Protein AF-A0A820ITR4-F1 (afdb_monomer)

Nearest PDB structures (foldseek):
  3zhe-assembly2_D  TM=5.172E-01  e=3.337E-03  Caenorhabditis elegans
  3zhe-assembly1_B  TM=5.444E-01  e=5.642E-03  Caenorhabditis elegans
  4n3c-assembly1_A  TM=6.420E-01  e=2.024E-01  Homo sapiens
  6q6h-assembly1_V  TM=6.335E-01  e=3.588E-01  Homo sapiens
  3cvq-assembly1_A  TM=4.605E-01  e=6.674E-01  unclassified

Structure (mmCIF, N/CA/C/O backbone):
data_AF-A0A820ITR4-F1
#
_entry.id   AF-A0A820ITR4-F1
#
loop_
_atom_site.group_PDB
_atom_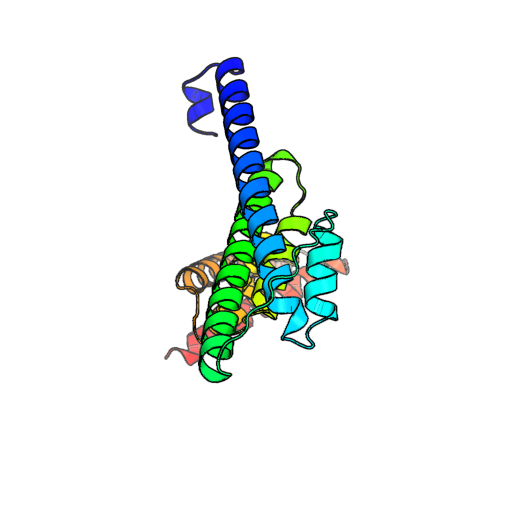site.id
_atom_site.type_symbol
_atom_site.label_atom_id
_atom_site.label_alt_id
_atom_site.label_comp_id
_atom_site.label_asym_id
_atom_site.label_entity_id
_atom_site.label_seq_id
_atom_site.pdbx_PDB_ins_code
_atom_site.Cartn_x
_atom_site.Cartn_y
_atom_site.Cartn_z
_atom_site.occupancy
_atom_site.B_iso_or_equiv
_atom_site.auth_seq_id
_atom_site.auth_comp_id
_atom_site.auth_asym_id
_atom_site.auth_atom_id
_atom_site.pdbx_PDB_model_num
ATOM 1 N N . PHE A 1 1 ? 8.644 -6.269 17.768 1.00 59.84 1 PHE A N 1
ATOM 2 C CA . PHE A 1 1 ? 9.416 -5.841 18.962 1.00 59.84 1 PHE A CA 1
ATOM 3 C C . PHE A 1 1 ? 8.783 -6.111 20.335 1.00 59.84 1 PHE A C 1
ATOM 5 O O . PHE A 1 1 ? 9.545 -6.245 21.281 1.00 59.84 1 PHE A O 1
ATOM 12 N N . LYS A 1 2 ? 7.449 -6.221 20.511 1.00 56.34 2 LYS A N 1
ATOM 13 C CA . LYS A 1 2 ? 6.854 -6.486 21.848 1.00 56.34 2 LYS A CA 1
ATOM 14 C C . LYS A 1 2 ? 7.335 -7.789 22.513 1.00 56.34 2 LYS A C 1
ATOM 16 O O . LYS A 1 2 ? 7.509 -7.804 23.720 1.00 56.34 2 LYS A O 1
ATOM 21 N N . ARG A 1 3 ? 7.593 -8.836 21.721 1.00 63.72 3 ARG A N 1
ATOM 22 C CA . ARG A 1 3 ? 8.123 -10.128 22.192 1.00 63.72 3 ARG A CA 1
ATOM 23 C C . ARG A 1 3 ? 9.583 -10.038 22.667 1.00 63.72 3 ARG A C 1
ATOM 25 O O . ARG A 1 3 ? 9.903 -10.548 23.725 1.00 63.72 3 ARG A O 1
ATOM 32 N N . TYR A 1 4 ? 10.429 -9.301 21.945 1.00 61.44 4 TYR A N 1
ATOM 33 C CA . TYR A 1 4 ? 11.856 -9.134 22.267 1.00 61.44 4 TYR A CA 1
ATOM 34 C C . TYR A 1 4 ? 12.121 -8.272 23.510 1.00 61.44 4 TYR A C 1
ATOM 36 O O . TYR A 1 4 ? 13.126 -8.469 24.181 1.00 61.44 4 TYR A O 1
ATOM 44 N N . ARG A 1 5 ? 11.198 -7.367 23.870 1.00 66.12 5 ARG A N 1
ATOM 45 C CA . ARG A 1 5 ? 11.275 -6.575 25.115 1.00 66.12 5 ARG A CA 1
ATOM 46 C C . ARG A 1 5 ? 11.222 -7.398 26.400 1.00 66.12 5 ARG A C 1
ATOM 48 O O . ARG A 1 5 ? 11.508 -6.858 27.457 1.00 66.12 5 ARG A O 1
ATOM 55 N N . GLN A 1 6 ? 10.812 -8.661 26.319 1.00 73.94 6 GLN A N 1
ATOM 56 C CA . GLN A 1 6 ? 10.749 -9.556 27.474 1.00 73.94 6 GLN A CA 1
ATOM 57 C C . GLN A 1 6 ? 12.034 -10.377 27.654 1.00 73.94 6 GLN A C 1
ATOM 59 O O . GLN A 1 6 ? 12.196 -11.008 28.691 1.00 73.94 6 GLN A O 1
ATOM 64 N N . GLU A 1 7 ? 12.923 -10.381 26.658 1.00 79.00 7 GLU A N 1
ATOM 65 C CA . GLU A 1 7 ? 14.032 -11.340 26.551 1.00 79.00 7 GLU A CA 1
ATOM 66 C C . GLU A 1 7 ? 15.411 -10.663 26.478 1.00 79.00 7 GLU A C 1
ATOM 68 O O . GLU A 1 7 ? 16.417 -11.285 26.801 1.00 79.00 7 GLU A O 1
ATOM 73 N N . TYR A 1 8 ? 15.462 -9.377 26.117 1.00 80.81 8 TYR A N 1
ATOM 74 C CA . TYR A 1 8 ? 16.697 -8.611 25.944 1.00 80.81 8 TYR A CA 1
ATOM 75 C C . TYR A 1 8 ? 16.641 -7.283 26.702 1.00 80.81 8 TYR A C 1
ATOM 77 O O . TYR A 1 8 ? 15.559 -6.734 26.925 1.00 80.81 8 TYR A O 1
ATOM 85 N N . ASP A 1 9 ? 17.810 -6.758 27.077 1.00 88.31 9 ASP A N 1
ATOM 86 C CA . ASP A 1 9 ? 17.920 -5.430 27.679 1.00 88.31 9 ASP A CA 1
ATOM 87 C C . ASP A 1 9 ? 17.622 -4.306 26.664 1.00 88.31 9 ASP A C 1
ATOM 89 O O . ASP A 1 9 ? 17.589 -4.507 25.444 1.00 88.31 9 ASP A O 1
ATOM 93 N N . GLU A 1 10 ? 17.352 -3.098 27.167 1.00 86.12 10 GLU A N 1
ATOM 94 C CA . GLU A 1 10 ? 16.975 -1.962 26.313 1.00 86.12 10 GLU A CA 1
ATOM 95 C C . GLU A 1 10 ? 18.080 -1.569 25.323 1.00 86.12 10 GLU A C 1
ATOM 97 O O . GLU A 1 10 ? 17.781 -1.159 24.197 1.00 86.12 10 GLU A O 1
ATOM 102 N N . THR A 1 11 ? 19.346 -1.740 25.710 1.00 89.94 11 THR A N 1
ATOM 103 C CA . THR A 1 11 ? 20.511 -1.451 24.868 1.00 89.94 11 THR A CA 1
ATOM 104 C C . THR A 1 11 ? 20.536 -2.362 23.646 1.00 89.94 11 THR A C 1
ATOM 106 O O . THR A 1 11 ? 20.523 -1.870 22.518 1.00 89.94 11 THR A O 1
ATOM 109 N N . THR A 1 12 ? 20.452 -3.680 23.848 1.00 88.62 12 THR A N 1
ATOM 110 C CA . THR A 1 12 ? 20.454 -4.674 22.765 1.00 88.62 12 THR A CA 1
ATOM 111 C C . THR A 1 12 ? 19.268 -4.465 21.823 1.00 88.62 12 THR A C 1
ATOM 113 O O . THR A 1 12 ? 19.396 -4.547 20.601 1.00 88.62 12 THR A O 1
ATOM 116 N N . ILE A 1 13 ? 18.090 -4.144 22.365 1.00 87.25 13 ILE A N 1
ATOM 117 C CA . ILE A 1 13 ? 16.899 -3.862 21.551 1.00 87.25 13 ILE A CA 1
ATOM 118 C C . ILE A 1 13 ? 17.114 -2.631 20.672 1.00 87.25 13 ILE A C 1
ATOM 120 O O . ILE A 1 13 ? 16.729 -2.640 19.500 1.00 87.25 13 ILE A O 1
ATOM 124 N N . THR A 1 14 ? 17.728 -1.587 21.226 1.00 88.75 14 THR A N 1
ATOM 125 C CA . THR A 1 14 ? 18.035 -0.355 20.495 1.00 88.75 14 THR A CA 1
ATOM 126 C C . THR A 1 14 ? 19.055 -0.618 19.388 1.00 88.75 14 THR A C 1
ATOM 128 O O . THR A 1 14 ? 18.846 -0.188 18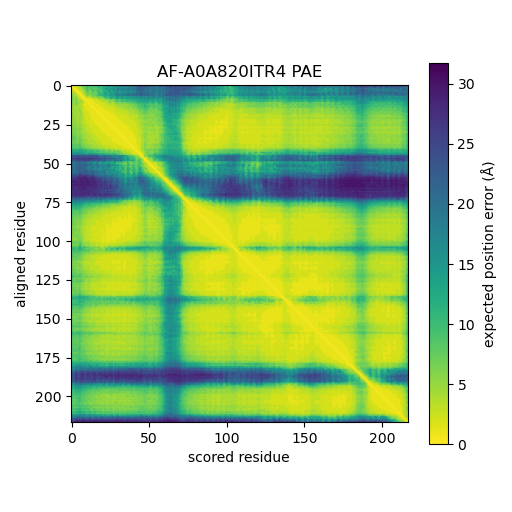.253 1.00 88.75 14 THR A O 1
ATOM 131 N N . GLU A 1 15 ? 20.107 -1.390 19.665 1.00 92.31 15 GLU A N 1
ATOM 132 C CA . GLU A 1 15 ? 21.104 -1.793 18.666 1.00 92.31 15 GLU A CA 1
ATOM 133 C C . GLU A 1 15 ? 20.466 -2.564 17.506 1.00 92.31 15 GLU A C 1
ATOM 135 O O . GLU A 1 15 ? 20.665 -2.209 16.342 1.00 92.31 15 GLU A O 1
ATOM 140 N N . ILE A 1 16 ? 19.612 -3.549 17.802 1.00 90.44 16 ILE A N 1
ATOM 141 C CA . ILE A 1 16 ? 18.886 -4.315 16.779 1.00 90.44 16 ILE A CA 1
ATOM 142 C C . ILE A 1 16 ? 17.993 -3.397 15.935 1.00 90.44 16 ILE A C 1
ATOM 144 O O . ILE A 1 16 ? 17.944 -3.533 14.711 1.00 90.44 16 ILE A O 1
ATOM 148 N N . GLN A 1 17 ? 17.286 -2.449 16.558 1.00 90.06 17 GLN A N 1
ATOM 149 C CA . GLN A 1 17 ? 16.446 -1.488 15.839 1.00 90.06 17 GLN A CA 1
ATOM 150 C C . GLN A 1 17 ? 17.261 -0.593 14.904 1.00 90.06 17 GLN A C 1
ATOM 152 O O . GLN A 1 17 ? 16.836 -0.362 13.770 1.00 90.06 17 GLN A O 1
ATOM 157 N N . ILE A 1 18 ? 18.428 -0.121 15.350 1.00 91.50 18 ILE A N 1
ATOM 158 C CA . ILE A 1 18 ? 19.344 0.674 14.528 1.00 91.50 18 ILE A CA 1
ATOM 159 C C . ILE A 1 18 ? 19.852 -0.165 13.356 1.00 91.50 18 ILE A C 1
ATOM 161 O O . ILE A 1 18 ? 19.744 0.272 12.211 1.00 91.50 18 ILE A O 1
ATOM 165 N N . MET A 1 19 ? 20.345 -1.380 13.606 1.00 94.62 19 MET A N 1
ATOM 166 C CA . MET A 1 19 ? 20.844 -2.271 12.554 1.00 94.62 19 MET A CA 1
ATOM 167 C C . MET A 1 19 ? 19.766 -2.583 11.513 1.00 94.62 19 MET A C 1
ATOM 169 O O . MET A 1 19 ? 20.021 -2.492 10.312 1.00 94.62 19 MET A O 1
ATOM 173 N N . TYR A 1 20 ? 18.547 -2.891 11.959 1.00 93.44 20 TYR A N 1
ATOM 174 C CA . TYR A 1 20 ? 17.419 -3.147 11.069 1.00 93.44 20 TYR A CA 1
ATOM 175 C C . TYR A 1 20 ? 17.054 -1.908 10.243 1.00 93.44 20 TYR A C 1
ATOM 177 O O . TYR A 1 20 ? 16.909 -2.003 9.025 1.00 93.44 20 TYR A O 1
ATOM 185 N N . ARG A 1 21 ? 16.987 -0.723 10.864 1.00 93.62 21 ARG A N 1
ATOM 186 C CA . ARG A 1 21 ? 16.720 0.535 10.153 1.00 93.62 21 ARG A CA 1
ATOM 187 C C . ARG A 1 21 ? 17.803 0.846 9.117 1.00 93.62 21 ARG A C 1
ATOM 189 O O . ARG A 1 21 ? 17.475 1.214 7.993 1.00 93.62 21 ARG A O 1
ATOM 196 N N . MET A 1 22 ? 19.077 0.663 9.460 1.00 94.56 22 MET A N 1
ATOM 197 C CA . MET A 1 22 ? 20.193 0.856 8.526 1.00 94.56 22 MET A CA 1
ATOM 198 C C . MET A 1 22 ? 20.133 -0.127 7.356 1.00 94.56 22 MET A C 1
ATOM 200 O O . MET A 1 22 ? 20.387 0.254 6.213 1.00 94.56 22 MET A O 1
ATOM 204 N N . HIS A 1 23 ? 19.742 -1.374 7.618 1.00 95.81 23 HIS A N 1
ATOM 205 C CA . HIS A 1 23 ? 19.526 -2.363 6.572 1.00 95.81 23 HIS A CA 1
ATOM 206 C C . HIS A 1 23 ? 18.385 -1.953 5.628 1.00 95.81 23 HIS A C 1
ATOM 208 O O . HIS A 1 23 ? 18.580 -1.953 4.413 1.00 95.81 23 HIS A O 1
ATOM 214 N N . LEU A 1 24 ? 17.239 -1.515 6.164 1.00 95.44 24 LEU A N 1
ATOM 215 C CA . LEU A 1 24 ? 16.125 -1.004 5.357 1.00 95.44 24 LEU A CA 1
ATOM 216 C C . LEU A 1 24 ? 16.536 0.194 4.491 1.00 95.44 24 LEU A C 1
ATOM 218 O O . LEU A 1 24 ? 16.196 0.229 3.312 1.00 95.44 24 LEU A O 1
ATOM 222 N N . LEU A 1 25 ? 17.297 1.146 5.043 1.00 94.06 25 LEU A N 1
ATOM 223 C CA . LEU A 1 25 ? 17.800 2.308 4.300 1.00 94.06 25 LEU A CA 1
ATOM 224 C C . LEU A 1 25 ? 18.762 1.908 3.172 1.00 94.06 25 LEU A C 1
ATOM 226 O O . LEU A 1 25 ? 18.687 2.463 2.076 1.00 94.06 25 LEU A O 1
ATOM 230 N N . SER A 1 26 ? 19.630 0.922 3.412 1.00 96.56 26 SER A N 1
ATOM 231 C CA . SER A 1 26 ? 20.521 0.369 2.385 1.00 96.56 26 SER A CA 1
ATOM 232 C C . SER A 1 26 ? 19.730 -0.257 1.231 1.00 96.56 26 SER A C 1
ATOM 234 O O . SER A 1 26 ? 19.971 0.056 0.062 1.00 96.56 26 SER A O 1
ATOM 236 N N . ILE A 1 27 ? 18.720 -1.077 1.549 1.00 97.25 27 ILE A N 1
ATOM 237 C CA . ILE A 1 27 ? 17.849 -1.695 0.542 1.00 97.25 27 ILE A CA 1
ATOM 238 C C . ILE A 1 27 ? 17.048 -0.625 -0.213 1.00 97.25 27 ILE A C 1
ATOM 240 O O . ILE A 1 27 ? 16.930 -0.693 -1.437 1.00 97.25 27 ILE A O 1
ATOM 244 N N . PHE A 1 28 ? 16.535 0.387 0.490 1.00 94.50 28 PHE A N 1
ATOM 245 C CA . PHE A 1 28 ? 15.827 1.508 -0.124 1.00 94.50 28 PHE A CA 1
ATOM 246 C C . PHE A 1 28 ? 16.712 2.224 -1.149 1.00 94.50 28 PHE A C 1
ATOM 248 O O . PHE A 1 28 ? 16.311 2.383 -2.298 1.00 94.50 28 PHE A O 1
ATOM 255 N N . GLY A 1 29 ? 17.950 2.573 -0.781 1.00 91.56 29 GLY A N 1
ATOM 256 C CA . GLY A 1 29 ? 18.906 3.192 -1.701 1.00 91.56 29 GLY A CA 1
ATOM 257 C C . GLY A 1 29 ? 19.201 2.325 -2.930 1.00 91.56 29 GLY A C 1
ATOM 258 O O . GLY A 1 29 ? 19.250 2.833 -4.051 1.00 91.56 29 GLY A O 1
ATOM 259 N N . PHE A 1 30 ? 19.338 1.008 -2.746 1.00 95.19 30 PHE A N 1
ATOM 260 C CA . PHE A 1 30 ? 19.529 0.068 -3.852 1.00 95.19 30 PHE A CA 1
ATOM 261 C C . PHE A 1 30 ? 18.359 0.094 -4.851 1.00 95.19 30 PHE A C 1
ATOM 263 O O . PHE A 1 30 ? 18.586 0.300 -6.046 1.00 95.19 30 PHE A O 1
ATOM 270 N N . TYR A 1 31 ? 17.116 -0.065 -4.381 1.00 95.56 31 TYR A N 1
ATOM 271 C CA . TYR A 1 31 ? 15.941 -0.066 -5.262 1.00 95.56 31 TYR A CA 1
ATOM 272 C C . TYR A 1 31 ? 15.664 1.306 -5.883 1.00 95.56 31 TYR A C 1
ATOM 274 O O . TYR A 1 31 ? 15.263 1.366 -7.044 1.00 95.56 31 TYR A O 1
ATOM 282 N N . SER A 1 32 ? 15.934 2.403 -5.173 1.00 91.56 32 SER A N 1
ATOM 283 C CA . SER A 1 32 ? 15.817 3.759 -5.722 1.00 91.56 32 SER A CA 1
ATOM 284 C C . SER A 1 32 ? 16.777 3.971 -6.890 1.00 91.56 32 SER A C 1
ATOM 286 O O . SER A 1 32 ? 16.366 4.439 -7.951 1.00 91.56 32 SER A O 1
ATOM 288 N N . ASN A 1 33 ? 18.036 3.547 -6.750 1.00 90.12 33 ASN A N 1
ATOM 289 C CA . ASN A 1 33 ? 19.016 3.625 -7.835 1.00 90.12 33 ASN A CA 1
ATOM 290 C C . ASN A 1 33 ? 18.626 2.746 -9.029 1.00 90.12 33 ASN A C 1
ATOM 292 O O . ASN A 1 33 ? 18.779 3.150 -10.185 1.00 90.12 33 ASN A O 1
ATOM 296 N N . LEU A 1 34 ? 18.100 1.550 -8.758 1.00 91.69 34 LEU A N 1
ATOM 297 C CA . LEU A 1 34 ? 17.627 0.641 -9.794 1.00 91.69 34 LEU A CA 1
ATOM 298 C C . LEU A 1 34 ? 16.443 1.239 -10.571 1.00 91.69 34 LEU A C 1
ATOM 300 O O . LEU A 1 34 ? 16.441 1.210 -11.803 1.00 91.69 34 LEU A O 1
ATOM 304 N N . LEU A 1 35 ? 15.491 1.850 -9.859 1.00 90.69 35 LEU A N 1
ATOM 305 C CA . LEU A 1 35 ? 14.352 2.557 -10.437 1.00 90.69 35 LEU A CA 1
ATOM 306 C C . LEU A 1 35 ? 14.811 3.685 -11.371 1.00 90.69 35 LEU A C 1
ATOM 308 O O . LEU A 1 35 ? 14.389 3.717 -12.525 1.00 90.69 35 LEU A O 1
ATOM 312 N N . ILE A 1 36 ? 15.714 4.565 -10.915 1.00 85.38 36 ILE A N 1
ATOM 313 C CA . ILE A 1 36 ? 16.259 5.658 -11.743 1.00 85.38 36 ILE A CA 1
ATOM 314 C C . ILE A 1 36 ? 16.903 5.098 -13.012 1.00 85.38 36 ILE A C 1
ATOM 316 O O . ILE A 1 36 ? 16.666 5.606 -14.109 1.00 85.38 36 ILE A O 1
ATOM 320 N N . LYS A 1 37 ? 17.705 4.036 -12.876 1.00 87.19 37 LYS A N 1
ATOM 321 C CA . LYS A 1 37 ? 18.381 3.408 -14.011 1.00 87.19 37 LYS A CA 1
ATOM 322 C C . LYS A 1 37 ? 17.370 2.882 -15.027 1.00 87.19 37 LYS A C 1
ATOM 324 O O . LYS A 1 37 ? 17.497 3.197 -16.205 1.00 87.19 37 LYS A O 1
ATOM 329 N N . PHE A 1 38 ? 16.345 2.148 -14.601 1.00 88.06 38 PHE A N 1
ATOM 330 C CA . PHE A 1 38 ? 15.319 1.647 -15.519 1.00 88.06 38 PHE A CA 1
ATOM 331 C C . PHE A 1 38 ? 14.518 2.771 -16.183 1.00 88.06 38 PHE A C 1
ATOM 333 O O . PHE A 1 38 ? 14.345 2.748 -17.399 1.00 88.06 38 PHE A O 1
ATOM 340 N N . VAL A 1 39 ? 14.111 3.794 -15.428 1.00 84.00 39 VAL A N 1
ATOM 341 C CA . VAL A 1 39 ? 13.413 4.977 -15.962 1.00 84.00 39 VAL A CA 1
ATOM 342 C C . VAL A 1 39 ? 14.264 5.685 -17.021 1.00 84.00 39 VAL A C 1
ATOM 344 O O . VAL A 1 39 ? 13.767 5.988 -18.106 1.00 84.00 39 VAL A O 1
ATOM 347 N N . SER A 1 40 ? 15.562 5.879 -16.768 1.00 81.75 40 SER A N 1
ATOM 348 C CA . SER A 1 40 ? 16.469 6.512 -17.739 1.00 81.75 40 SER A CA 1
ATOM 349 C C . SER A 1 40 ? 16.616 5.726 -19.046 1.00 81.75 40 SER A C 1
ATOM 351 O O . SER A 1 40 ? 16.807 6.335 -20.097 1.00 81.75 40 SER A O 1
ATOM 353 N N . LEU A 1 41 ? 16.480 4.395 -19.001 1.00 82.94 41 LEU A N 1
ATOM 354 C CA . LEU A 1 41 ? 16.558 3.536 -20.183 1.00 82.94 41 LEU A CA 1
ATOM 355 C C . LEU A 1 41 ? 15.296 3.619 -21.048 1.00 82.94 41 LEU A C 1
ATOM 357 O O . LEU A 1 41 ? 15.400 3.491 -22.264 1.00 82.94 41 LEU A O 1
ATOM 361 N N . ILE A 1 42 ? 14.121 3.837 -20.446 1.00 77.94 42 ILE A N 1
ATOM 362 C CA . ILE A 1 42 ? 12.842 3.914 -21.173 1.00 77.94 42 ILE A CA 1
ATOM 363 C C . ILE A 1 42 ? 12.566 5.325 -21.702 1.00 77.94 42 ILE A C 1
ATOM 365 O O . ILE A 1 42 ? 11.957 5.460 -22.763 1.00 77.94 42 ILE A O 1
ATOM 369 N N . LYS A 1 43 ? 13.031 6.373 -21.007 1.00 73.94 43 LYS A N 1
ATOM 370 C CA . LYS A 1 43 ? 12.747 7.784 -21.333 1.00 73.94 43 LYS A CA 1
ATOM 371 C C . LYS A 1 43 ? 12.901 8.158 -22.822 1.00 73.94 43 LYS A C 1
ATOM 373 O O . LYS A 1 43 ? 12.047 8.888 -23.313 1.00 73.94 43 LYS A O 1
ATOM 378 N N . PRO A 1 44 ? 13.906 7.666 -23.576 1.00 71.88 44 PRO A N 1
ATOM 379 C CA . PRO A 1 44 ? 14.037 7.980 -25.003 1.00 71.88 44 PRO A CA 1
ATOM 380 C C . PRO A 1 44 ? 12.944 7.378 -25.902 1.00 71.88 44 PRO A C 1
ATOM 382 O O . PRO A 1 44 ? 12.767 7.838 -27.026 1.00 71.88 44 PRO A O 1
ATOM 385 N N . TYR A 1 45 ? 12.245 6.338 -25.440 1.00 70.00 45 TYR A N 1
ATOM 386 C CA . TYR A 1 45 ? 11.351 5.511 -26.257 1.00 70.00 45 TYR A CA 1
ATOM 387 C C . TYR A 1 45 ? 9.861 5.726 -25.964 1.00 70.00 45 TYR A C 1
ATOM 389 O O . TYR A 1 45 ? 9.023 5.279 -26.743 1.00 70.00 45 TYR A O 1
ATOM 397 N N . GLN A 1 46 ? 9.504 6.395 -24.863 1.00 63.16 46 GLN A N 1
ATOM 398 C CA . GLN A 1 46 ? 8.110 6.651 -24.496 1.00 63.16 46 GLN A CA 1
ATOM 399 C C . GLN A 1 46 ? 7.845 8.135 -24.260 1.00 63.16 46 GLN A C 1
ATOM 401 O O . GLN A 1 46 ? 8.570 8.805 -23.535 1.00 63.16 46 GLN A O 1
ATOM 406 N N . ASN A 1 47 ? 6.715 8.623 -24.776 1.00 56.94 47 ASN A N 1
ATOM 407 C CA . ASN A 1 47 ? 6.228 9.989 -24.563 1.00 56.94 47 ASN A CA 1
ATOM 408 C C . ASN A 1 47 ? 5.538 10.174 -23.187 1.00 56.94 47 ASN A C 1
ATOM 410 O O . ASN A 1 47 ? 4.626 10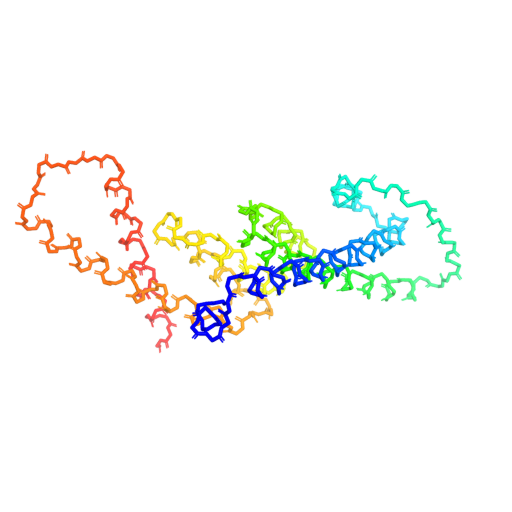.980 -23.040 1.00 56.94 47 ASN A O 1
ATOM 414 N N . MET A 1 48 ? 5.947 9.405 -22.171 1.00 58.78 48 MET A N 1
ATOM 415 C CA . MET A 1 48 ? 5.424 9.456 -20.793 1.00 58.78 48 MET A CA 1
ATOM 416 C C . MET A 1 48 ? 6.241 10.435 -19.937 1.00 58.78 48 MET A C 1
ATOM 418 O O . MET A 1 48 ? 6.579 10.153 -18.786 1.00 58.78 48 MET A O 1
ATOM 422 N N . ASN A 1 49 ? 6.598 11.585 -20.516 1.00 59.78 49 ASN A N 1
ATOM 423 C CA . ASN A 1 49 ? 7.543 12.521 -19.907 1.00 59.78 49 ASN A CA 1
ATOM 424 C C . ASN A 1 49 ? 7.079 12.958 -18.511 1.00 59.78 49 ASN A C 1
ATOM 426 O O . ASN A 1 49 ? 7.858 12.883 -17.574 1.00 59.78 49 ASN A O 1
ATOM 430 N N . HIS A 1 50 ? 5.791 13.257 -18.317 1.00 62.06 50 HIS A N 1
ATOM 431 C CA . HIS A 1 50 ? 5.273 13.707 -17.019 1.00 62.06 50 HIS A CA 1
ATOM 432 C C . HIS A 1 50 ? 5.347 12.655 -15.900 1.00 62.06 50 HIS A C 1
ATOM 434 O O . HIS A 1 50 ? 5.650 13.005 -14.762 1.00 62.06 50 HIS A O 1
ATOM 440 N N . PHE A 1 51 ? 5.100 11.376 -16.204 1.00 67.19 51 PHE A N 1
ATOM 441 C CA . PHE A 1 51 ? 5.183 10.297 -15.211 1.00 67.19 51 PHE A CA 1
ATOM 442 C C . PHE A 1 51 ? 6.636 10.044 -14.795 1.00 67.19 51 PHE A C 1
ATOM 444 O O . PHE A 1 51 ? 6.955 9.971 -13.608 1.00 67.19 51 PHE A O 1
ATOM 451 N N . PHE A 1 52 ? 7.542 9.973 -15.771 1.00 65.81 52 PHE A N 1
ATOM 452 C CA . PHE A 1 52 ? 8.958 9.743 -15.501 1.00 65.81 52 PHE A CA 1
ATOM 453 C C . PHE A 1 52 ? 9.656 10.964 -14.899 1.00 65.81 52 PHE A C 1
ATOM 455 O O . PHE A 1 52 ? 10.523 10.801 -14.042 1.00 65.81 52 PHE A O 1
ATOM 462 N N . ASP A 1 53 ? 9.254 12.176 -15.278 1.00 62.31 53 ASP A N 1
ATOM 463 C CA . ASP A 1 53 ? 9.739 13.407 -14.658 1.00 62.31 53 ASP A CA 1
ATOM 464 C C . ASP A 1 53 ? 9.268 13.501 -13.202 1.00 62.31 53 ASP A C 1
ATOM 466 O O . ASP A 1 53 ? 10.063 13.881 -12.347 1.00 62.31 53 ASP A O 1
ATOM 470 N N . PHE A 1 54 ? 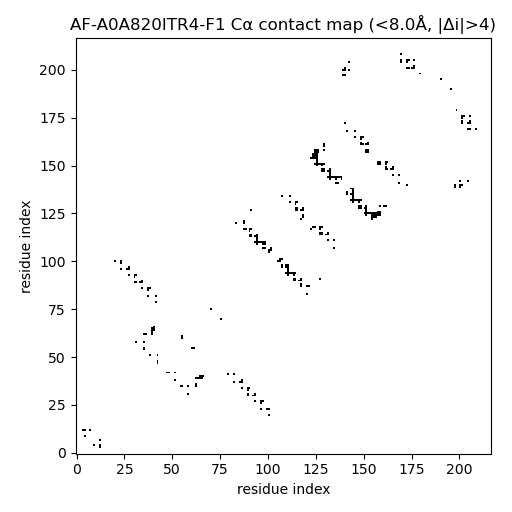8.040 13.070 -12.883 1.00 62.38 54 PHE A N 1
ATOM 471 C CA . PHE A 1 54 ? 7.560 12.967 -11.500 1.00 62.38 54 PHE A CA 1
ATOM 472 C C . PHE A 1 54 ? 8.380 11.963 -10.674 1.00 62.38 54 PHE A C 1
ATOM 474 O O . PHE A 1 54 ? 8.803 12.292 -9.566 1.00 62.38 54 PHE A O 1
ATOM 481 N N . ILE A 1 55 ? 8.686 10.780 -11.225 1.00 64.88 55 ILE A N 1
ATOM 482 C CA . ILE A 1 55 ? 9.565 9.796 -10.565 1.00 64.88 55 ILE A CA 1
ATOM 483 C C . ILE A 1 55 ? 10.975 10.368 -10.347 1.00 64.88 55 ILE A C 1
ATOM 485 O O . ILE A 1 55 ? 11.586 10.136 -9.305 1.00 64.88 55 ILE A O 1
ATOM 489 N N . GLN A 1 56 ? 11.505 11.114 -11.317 1.00 60.28 56 GLN A N 1
ATOM 490 C CA . GLN A 1 56 ? 12.874 11.623 -11.274 1.00 60.28 56 GLN A CA 1
ATOM 491 C C . GLN A 1 56 ? 13.032 12.859 -10.373 1.00 60.28 56 GLN A C 1
ATOM 493 O O . GLN A 1 56 ? 14.041 12.966 -9.679 1.00 60.28 56 GLN A O 1
ATOM 498 N N . LEU A 1 57 ? 12.022 13.736 -10.314 1.00 56.72 57 LEU A N 1
ATOM 499 C CA . LEU A 1 57 ? 11.901 14.817 -9.323 1.00 56.72 57 LEU A CA 1
ATOM 500 C C . LEU A 1 57 ? 11.875 14.281 -7.890 1.00 56.72 57 LEU A C 1
ATOM 502 O O . LEU A 1 57 ? 12.330 14.953 -6.976 1.00 56.72 57 LEU A O 1
ATOM 506 N N . PHE A 1 58 ? 11.358 13.069 -7.691 1.00 54.00 58 PHE A N 1
ATOM 507 C CA . PHE A 1 58 ? 11.301 12.447 -6.374 1.00 54.00 58 PHE A CA 1
ATOM 508 C C . PHE A 1 58 ? 12.643 11.875 -5.897 1.00 54.00 58 PHE A C 1
ATOM 510 O O . PHE A 1 58 ? 12.769 11.515 -4.729 1.00 54.00 58 PHE A O 1
ATOM 517 N N . ASN A 1 59 ? 13.629 11.748 -6.790 1.00 54.53 59 ASN A N 1
ATOM 518 C CA . ASN A 1 59 ? 14.832 10.957 -6.537 1.00 54.53 59 ASN A CA 1
ATOM 519 C C . ASN A 1 59 ? 16.148 11.754 -6.611 1.00 54.53 59 ASN A C 1
ATOM 521 O O . ASN A 1 59 ? 17.205 11.134 -6.519 1.00 54.53 59 ASN A O 1
ATOM 525 N N . ASP A 1 60 ? 16.081 13.086 -6.784 1.00 45.53 60 ASP A N 1
ATOM 526 C CA . ASP A 1 60 ? 17.136 14.134 -6.764 1.00 45.53 60 ASP A CA 1
ATOM 527 C C . ASP A 1 60 ? 18.467 13.882 -7.510 1.00 45.53 60 ASP A C 1
ATOM 529 O O . ASP A 1 60 ? 19.292 14.782 -7.669 1.00 45.53 60 ASP A O 1
ATOM 533 N N . ASN A 1 61 ? 18.674 12.700 -8.076 1.00 43.06 61 ASN A N 1
ATOM 534 C CA . ASN A 1 61 ? 19.915 12.291 -8.702 1.00 43.06 61 ASN A CA 1
ATOM 535 C C . ASN A 1 61 ? 19.710 12.198 -10.215 1.00 43.06 61 ASN A C 1
ATOM 537 O O . ASN A 1 61 ? 19.168 11.233 -10.762 1.00 43.06 61 ASN A O 1
ATOM 541 N N . LYS A 1 62 ? 20.174 13.238 -10.913 1.00 41.03 62 LYS A N 1
ATOM 542 C CA . LYS A 1 62 ? 20.364 13.249 -12.368 1.00 41.03 62 LYS A CA 1
ATOM 543 C C . LYS A 1 62 ? 21.324 12.118 -12.758 1.00 41.03 62 LYS A C 1
ATOM 545 O O . LYS A 1 62 ? 22.538 12.283 -12.700 1.00 41.03 62 LYS A O 1
ATOM 550 N N . CYS A 1 63 ? 20.798 10.976 -13.190 1.00 40.22 63 CYS A N 1
ATOM 551 C CA . CYS A 1 63 ? 21.603 9.952 -13.848 1.00 40.22 63 CYS A CA 1
ATOM 552 C C . CYS A 1 63 ? 21.537 10.172 -15.367 1.00 40.22 63 CYS A C 1
ATOM 554 O O . CYS A 1 63 ? 20.476 10.036 -15.976 1.00 40.22 63 CYS A O 1
ATOM 556 N N . ILE A 1 64 ? 22.666 10.564 -15.963 1.00 34.03 64 ILE A N 1
ATOM 557 C CA . ILE A 1 64 ? 22.853 10.712 -17.411 1.00 34.03 64 ILE A CA 1
ATOM 558 C C . ILE A 1 64 ? 23.544 9.438 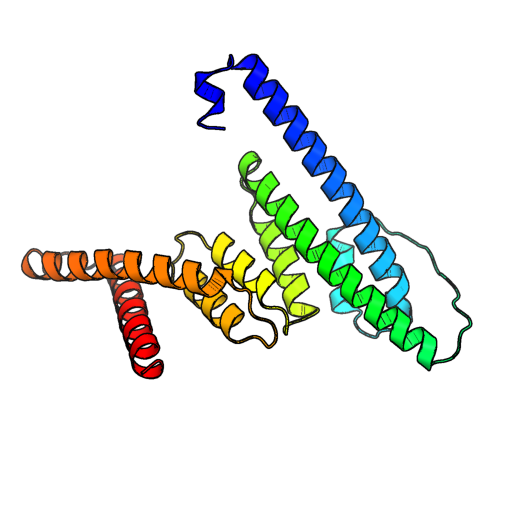-17.895 1.00 34.03 64 ILE A C 1
ATOM 560 O O . ILE A 1 64 ? 24.763 9.325 -17.818 1.00 34.03 64 ILE A O 1
ATOM 564 N N . LEU A 1 65 ? 22.774 8.469 -18.382 1.00 35.59 65 LEU A N 1
ATOM 565 C CA . LEU A 1 65 ? 23.303 7.339 -19.144 1.00 35.59 65 LEU A CA 1
ATOM 566 C C . LEU A 1 65 ? 22.429 7.154 -20.383 1.00 35.59 65 LEU A C 1
ATOM 568 O O . LEU A 1 65 ? 21.391 6.501 -20.344 1.00 35.59 65 LEU A O 1
ATOM 572 N N . ALA A 1 66 ? 22.851 7.772 -21.485 1.00 33.16 66 ALA A N 1
ATOM 573 C CA . ALA A 1 66 ? 22.286 7.517 -22.801 1.00 33.16 66 ALA A CA 1
ATOM 574 C C . ALA A 1 66 ? 22.811 6.161 -23.293 1.00 33.16 66 ALA A C 1
ATOM 576 O O . ALA A 1 66 ? 23.982 6.030 -23.650 1.00 33.16 66 ALA A O 1
ATOM 577 N N . VAL A 1 67 ? 21.960 5.136 -23.271 1.00 41.56 67 VAL A N 1
ATOM 578 C CA . VAL A 1 67 ? 22.259 3.852 -23.912 1.00 41.56 67 VAL A CA 1
ATOM 579 C C . VAL A 1 67 ? 21.712 3.901 -25.334 1.00 41.56 67 VAL A C 1
ATOM 581 O O . VAL A 1 67 ? 20.501 3.922 -25.545 1.00 41.56 67 VAL A O 1
ATOM 584 N N . ASN A 1 68 ? 22.614 3.912 -26.313 1.00 37.00 68 ASN A N 1
ATOM 585 C CA . ASN A 1 68 ? 22.269 3.827 -27.729 1.00 37.00 68 ASN A CA 1
ATOM 586 C C . ASN A 1 68 ? 21.942 2.367 -28.072 1.00 37.00 68 ASN A C 1
ATOM 588 O O . ASN A 1 68 ? 22.852 1.567 -28.287 1.00 37.00 68 ASN A O 1
ATOM 592 N N . ILE A 1 69 ? 20.658 2.001 -28.094 1.00 48.94 69 ILE A N 1
ATOM 593 C CA . ILE A 1 69 ? 20.227 0.654 -28.487 1.00 48.94 69 ILE A CA 1
ATOM 594 C C . ILE A 1 69 ? 19.890 0.661 -29.982 1.00 48.94 69 ILE A C 1
ATOM 596 O O . ILE A 1 69 ? 18.837 1.132 -30.400 1.00 48.94 69 ILE A O 1
ATOM 600 N N . THR A 1 70 ? 20.773 0.098 -30.802 1.00 43.09 70 THR A N 1
ATOM 601 C CA . THR A 1 70 ? 20.530 -0.199 -32.221 1.00 43.09 70 THR A CA 1
ATOM 602 C C . THR A 1 70 ? 19.902 -1.590 -32.356 1.00 43.09 70 THR A C 1
ATOM 604 O O . THR A 1 70 ? 20.601 -2.577 -32.566 1.00 43.09 70 THR A O 1
ATOM 607 N N . THR A 1 71 ? 18.577 -1.715 -32.205 1.00 51.75 71 THR A N 1
ATOM 608 C CA . THR A 1 71 ? 17.887 -3.008 -32.422 1.00 51.75 71 THR A CA 1
ATOM 609 C C . THR A 1 71 ? 16.540 -2.873 -33.137 1.00 51.75 71 THR A C 1
ATOM 611 O O . THR A 1 71 ? 15.949 -1.801 -33.196 1.00 51.75 71 THR A O 1
ATOM 614 N N . THR A 1 72 ? 16.083 -3.980 -33.731 1.00 58.34 72 THR A N 1
ATOM 615 C CA . THR A 1 72 ? 14.799 -4.133 -34.438 1.00 58.34 72 THR A CA 1
ATOM 616 C C . THR A 1 72 ? 13.603 -3.777 -33.547 1.00 58.34 72 THR A C 1
ATOM 618 O O . THR A 1 72 ? 13.574 -4.191 -32.388 1.00 58.34 72 THR A O 1
ATOM 621 N N . THR A 1 73 ? 12.594 -3.104 -34.107 1.00 63.22 73 THR A N 1
ATOM 622 C CA . THR A 1 73 ? 11.396 -2.577 -33.416 1.00 63.22 73 THR A CA 1
ATOM 623 C C . THR A 1 73 ? 10.740 -3.564 -32.443 1.00 63.22 73 THR A C 1
ATOM 625 O O . THR A 1 73 ? 10.565 -3.234 -31.275 1.00 63.22 73 THR A O 1
ATOM 628 N N . THR A 1 74 ? 10.513 -4.814 -32.853 1.00 69.25 74 THR A N 1
ATOM 629 C CA . THR A 1 74 ? 9.859 -5.840 -32.011 1.00 69.25 74 THR A CA 1
ATOM 630 C C . THR A 1 74 ? 10.677 -6.283 -30.790 1.00 69.25 74 THR A C 1
ATOM 632 O O . THR A 1 74 ? 10.119 -6.676 -29.769 1.00 69.25 74 THR A O 1
ATOM 635 N N . LYS A 1 75 ? 12.015 -6.219 -30.844 1.00 76.06 75 LYS A N 1
ATOM 636 C CA . LYS A 1 75 ? 12.874 -6.544 -29.685 1.00 76.06 75 LYS A CA 1
ATOM 637 C C . LYS A 1 75 ? 12.909 -5.405 -28.669 1.00 76.06 75 LYS A C 1
ATOM 639 O O . LYS A 1 75 ? 13.015 -5.669 -27.474 1.00 76.06 75 LYS A O 1
ATOM 644 N N . ILE A 1 76 ? 12.820 -4.163 -29.145 1.00 76.69 76 ILE A N 1
ATOM 645 C CA . ILE A 1 76 ? 12.764 -2.969 -28.295 1.00 76.69 76 ILE A CA 1
ATOM 646 C C . ILE A 1 76 ? 11.446 -2.941 -27.519 1.00 76.69 76 ILE A C 1
ATOM 648 O O . ILE A 1 76 ? 11.466 -2.703 -26.317 1.00 76.69 76 ILE A O 1
ATOM 652 N N . GLU A 1 77 ? 10.324 -3.256 -28.166 1.00 76.69 77 GLU A N 1
ATOM 653 C CA . GLU A 1 77 ? 9.005 -3.313 -27.519 1.00 76.69 77 GLU A CA 1
ATOM 654 C C . GLU A 1 77 ? 8.977 -4.318 -26.357 1.00 76.69 77 GLU A C 1
ATOM 656 O O . GLU A 1 77 ? 8.650 -3.946 -25.230 1.00 76.69 77 GLU A O 1
ATOM 661 N N . ASN A 1 78 ? 9.442 -5.551 -26.587 1.00 84.38 78 ASN A N 1
ATOM 662 C CA . ASN A 1 78 ? 9.527 -6.581 -25.542 1.00 84.38 78 ASN A CA 1
ATOM 663 C C . ASN A 1 78 ? 10.455 -6.176 -24.379 1.00 84.38 78 ASN A C 1
ATOM 665 O O . ASN A 1 78 ? 10.200 -6.500 -23.213 1.00 84.38 78 ASN A O 1
ATOM 669 N N . LEU A 1 79 ? 11.554 -5.475 -24.684 1.00 85.75 79 LEU A N 1
ATOM 670 C CA . LEU A 1 79 ? 12.470 -4.952 -23.672 1.00 85.75 79 LEU A CA 1
ATOM 671 C C . LEU A 1 79 ? 11.800 -3.859 -22.831 1.00 85.75 79 LEU A C 1
ATOM 673 O O . LEU A 1 79 ? 11.925 -3.883 -21.608 1.00 85.75 79 LEU A O 1
ATOM 677 N N . ILE A 1 80 ? 11.087 -2.927 -23.467 1.00 83.81 80 ILE A N 1
ATOM 678 C CA . ILE A 1 80 ? 10.360 -1.854 -22.780 1.00 83.81 80 ILE A CA 1
ATOM 679 C C . ILE A 1 80 ? 9.296 -2.452 -21.862 1.00 83.81 80 ILE A C 1
ATOM 681 O O . ILE A 1 80 ? 9.262 -2.103 -20.686 1.00 83.81 80 ILE A O 1
ATOM 685 N N . GLU A 1 81 ? 8.492 -3.399 -22.346 1.00 86.06 81 GLU A N 1
ATOM 686 C CA . GLU A 1 81 ? 7.482 -4.080 -21.527 1.00 86.06 81 GLU A CA 1
ATOM 687 C C . GLU A 1 81 ? 8.114 -4.750 -20.294 1.00 86.06 81 GLU A C 1
ATOM 689 O O . GLU A 1 81 ? 7.639 -4.604 -19.164 1.00 86.06 81 GLU A O 1
ATOM 694 N N . SER A 1 82 ? 9.245 -5.433 -20.488 1.00 90.38 82 SER A N 1
ATOM 695 C CA . SER A 1 82 ? 9.99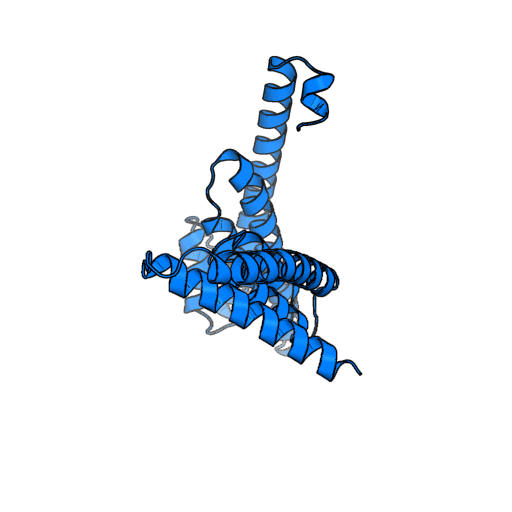4 -6.062 -19.396 1.00 90.38 82 SER A CA 1
ATOM 696 C C . SER A 1 82 ? 10.524 -5.035 -18.389 1.00 90.38 82 SER A C 1
ATOM 698 O O . SER A 1 82 ? 10.455 -5.262 -17.179 1.00 90.38 82 SER A O 1
ATOM 700 N N . LEU A 1 83 ? 11.033 -3.893 -18.862 1.00 89.44 83 LEU A N 1
ATOM 701 C CA . LEU A 1 83 ? 11.520 -2.819 -17.998 1.00 89.44 83 LEU A CA 1
ATOM 702 C C . LEU A 1 83 ? 10.380 -2.150 -17.222 1.00 89.44 83 LEU A C 1
ATOM 704 O O . LEU A 1 83 ? 10.554 -1.893 -16.035 1.00 89.44 83 LEU A O 1
ATOM 708 N N . LEU A 1 84 ? 9.209 -1.928 -17.826 1.00 88.19 84 LEU A N 1
ATOM 709 C CA . LEU A 1 84 ? 8.035 -1.391 -17.123 1.00 88.19 84 LEU A CA 1
ATOM 710 C C . LEU A 1 84 ? 7.601 -2.322 -15.984 1.00 88.19 84 LEU A C 1
ATOM 712 O O . LEU A 1 84 ? 7.382 -1.859 -14.865 1.00 88.19 84 LEU A O 1
ATOM 716 N N . LYS A 1 85 ? 7.599 -3.643 -16.213 1.00 92.00 85 LYS A N 1
ATOM 717 C CA . LYS A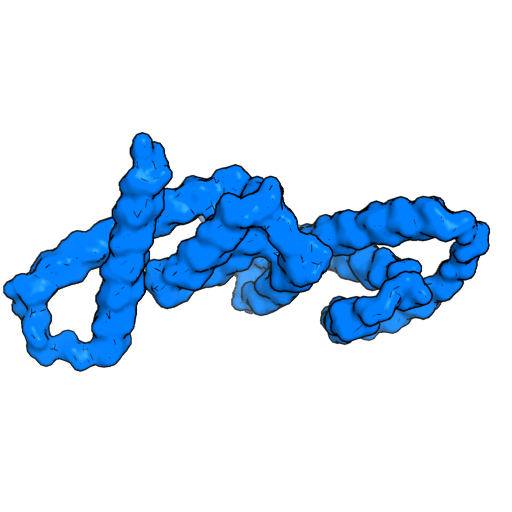 1 85 ? 7.339 -4.639 -15.157 1.00 92.00 85 LYS A CA 1
ATOM 718 C C . LYS A 1 85 ? 8.366 -4.563 -14.023 1.00 92.00 85 LYS A C 1
ATOM 720 O O . LYS A 1 85 ? 8.013 -4.719 -12.854 1.00 92.00 85 LYS A O 1
ATOM 725 N N . LEU A 1 86 ? 9.642 -4.325 -14.338 1.00 94.31 86 LEU A N 1
ATOM 726 C CA . LEU A 1 86 ? 10.692 -4.153 -13.327 1.00 94.31 86 LEU A CA 1
ATOM 727 C C . LEU A 1 86 ? 10.549 -2.834 -12.556 1.00 94.31 86 LEU A C 1
ATOM 729 O O . LEU A 1 86 ? 10.719 -2.834 -11.337 1.00 94.31 86 LEU A O 1
ATOM 733 N N . ILE A 1 87 ? 10.198 -1.738 -13.232 1.00 93.12 87 ILE A N 1
ATOM 734 C CA . ILE A 1 87 ? 9.889 -0.442 -12.610 1.00 93.12 87 ILE A CA 1
ATOM 735 C C . ILE A 1 87 ? 8.718 -0.602 -11.643 1.00 93.12 87 ILE A C 1
ATOM 737 O O . ILE A 1 87 ? 8.842 -0.208 -10.486 1.00 93.12 87 ILE A O 1
ATOM 741 N N . HIS A 1 88 ? 7.629 -1.245 -12.073 1.00 94.56 88 HIS A N 1
ATOM 742 C CA . HIS A 1 88 ? 6.472 -1.519 -11.222 1.00 94.56 88 HIS A CA 1
ATOM 743 C C . HIS A 1 88 ? 6.881 -2.271 -9.947 1.00 94.56 88 HIS A C 1
ATOM 745 O O . HIS A 1 88 ? 6.567 -1.841 -8.837 1.00 94.56 88 HIS A O 1
ATOM 751 N N . LYS A 1 89 ? 7.666 -3.349 -10.078 1.00 96.75 89 LYS A N 1
ATOM 752 C CA . LYS A 1 89 ? 8.187 -4.096 -8.919 1.00 96.75 89 LYS A CA 1
ATOM 753 C C . LYS A 1 89 ? 9.059 -3.232 -8.004 1.00 96.75 89 LYS A C 1
ATOM 755 O O . LYS A 1 89 ? 8.927 -3.330 -6.790 1.00 96.75 89 LYS A O 1
ATOM 760 N N . CYS A 1 90 ? 9.914 -2.369 -8.558 1.00 96.56 90 CYS A N 1
ATOM 761 C CA . CYS A 1 90 ? 10.728 -1.452 -7.755 1.00 96.56 90 CYS A CA 1
ATOM 762 C C . CYS A 1 90 ? 9.859 -0.464 -6.969 1.00 96.56 90 CYS A C 1
ATOM 764 O O . CYS A 1 90 ? 10.103 -0.269 -5.783 1.00 96.56 90 CYS A O 1
ATOM 766 N N . LEU A 1 91 ? 8.838 0.125 -7.603 1.00 95.81 91 LEU A N 1
ATOM 767 C CA . LEU A 1 91 ? 7.905 1.050 -6.952 1.00 95.81 91 LEU A CA 1
ATOM 768 C C . LEU A 1 91 ? 7.188 0.375 -5.780 1.00 95.81 91 LEU A C 1
ATOM 770 O O . LEU A 1 91 ? 7.161 0.920 -4.683 1.00 95.81 91 LEU A O 1
ATOM 774 N N . VAL A 1 92 ? 6.693 -0.846 -5.979 1.00 97.56 92 VAL A N 1
ATOM 775 C CA . VAL A 1 92 ? 6.091 -1.654 -4.910 1.00 97.56 92 VAL A CA 1
ATOM 776 C C . VAL A 1 92 ? 7.067 -1.870 -3.756 1.00 97.56 92 VAL A C 1
ATOM 778 O O . VAL A 1 92 ? 6.735 -1.563 -2.613 1.00 97.56 92 VAL A O 1
ATOM 781 N N . CYS A 1 93 ? 8.279 -2.359 -4.042 1.00 97.75 93 CYS A N 1
ATOM 782 C CA . CYS A 1 93 ? 9.276 -2.623 -3.007 1.00 97.75 93 CYS A CA 1
ATOM 783 C C . CYS A 1 93 ? 9.658 -1.347 -2.246 1.00 97.75 93 CYS A C 1
ATOM 785 O O . CYS A 1 93 ? 9.794 -1.376 -1.026 1.00 97.75 93 CYS A O 1
ATOM 787 N N . LEU A 1 94 ? 9.793 -0.214 -2.937 1.00 96.75 94 LEU A N 1
ATOM 788 C CA . LEU A 1 94 ? 10.047 1.083 -2.310 1.00 96.75 94 LEU A CA 1
ATOM 789 C C . LEU A 1 94 ? 8.873 1.537 -1.438 1.00 96.75 94 LEU A C 1
ATOM 791 O O . LEU A 1 94 ? 9.102 2.098 -0.364 1.00 96.75 94 LEU A O 1
ATOM 795 N N . GLY A 1 95 ? 7.635 1.243 -1.841 1.00 96.81 95 GLY A N 1
ATOM 796 C CA . GLY A 1 95 ? 6.443 1.435 -1.017 1.00 96.81 95 GLY A CA 1
ATOM 797 C C . GLY A 1 95 ? 6.480 0.601 0.266 1.00 96.81 95 GLY A C 1
ATOM 798 O O . GLY A 1 95 ? 6.238 1.134 1.351 1.00 96.81 95 GLY A O 1
ATOM 799 N N . ASP A 1 96 ? 6.843 -0.681 0.175 1.00 97.31 96 ASP A N 1
ATOM 800 C CA . ASP A 1 96 ? 6.962 -1.577 1.334 1.00 97.31 96 ASP A CA 1
ATOM 801 C C . ASP A 1 96 ? 8.059 -1.113 2.295 1.00 97.31 96 ASP A C 1
ATOM 803 O O . ASP A 1 96 ? 7.828 -1.004 3.500 1.00 97.31 96 ASP A O 1
ATOM 807 N N . LEU A 1 97 ? 9.236 -0.776 1.761 1.00 96.75 97 LEU A N 1
ATOM 808 C CA . LEU A 1 97 ? 10.367 -0.270 2.539 1.00 96.75 97 LEU A CA 1
ATOM 809 C C . LEU A 1 97 ? 10.018 1.047 3.231 1.00 96.75 97 LEU A C 1
ATOM 811 O O . LEU A 1 97 ? 10.285 1.199 4.421 1.00 96.75 97 LEU A O 1
ATOM 815 N N . SER A 1 98 ? 9.370 1.969 2.517 1.00 95.56 98 SER A N 1
ATOM 816 C CA . SER A 1 98 ? 8.902 3.237 3.088 1.00 95.56 98 SER A CA 1
ATOM 817 C C . SER A 1 98 ? 7.882 3.005 4.197 1.00 95.56 98 SER A C 1
ATOM 819 O O . SER A 1 98 ? 7.940 3.667 5.228 1.00 95.56 98 SER A O 1
ATOM 821 N N . ARG A 1 99 ? 6.978 2.031 4.036 1.00 95.81 99 ARG A N 1
ATOM 822 C CA . ARG A 1 99 ? 6.018 1.665 5.083 1.00 95.81 99 ARG A CA 1
ATOM 823 C C . ARG A 1 99 ? 6.732 1.126 6.322 1.00 95.81 99 ARG A C 1
ATOM 825 O O . ARG A 1 99 ? 6.410 1.560 7.422 1.00 95.81 99 ARG A O 1
ATOM 832 N N . TYR A 1 100 ? 7.710 0.232 6.169 1.00 95.12 100 TYR A N 1
ATOM 833 C CA . TYR A 1 100 ? 8.479 -0.271 7.314 1.00 95.12 100 TYR A CA 1
ATOM 834 C C . TYR A 1 100 ? 9.310 0.828 7.988 1.00 95.12 100 TYR A C 1
ATOM 836 O O . TYR A 1 100 ? 9.401 0.864 9.211 1.00 95.12 100 TYR A O 1
ATOM 844 N N . LEU A 1 101 ? 9.878 1.755 7.212 1.00 93.38 101 LEU A N 1
ATOM 845 C CA . LEU A 1 101 ? 10.588 2.923 7.739 1.00 93.38 101 LEU A CA 1
ATOM 846 C C . LEU A 1 101 ? 9.646 3.897 8.464 1.00 93.38 101 LEU A C 1
ATOM 848 O O . LEU A 1 101 ? 10.045 4.468 9.478 1.00 93.38 101 LEU A O 1
ATOM 852 N N . SER A 1 102 ? 8.386 4.002 8.028 1.00 91.50 102 SER A N 1
ATOM 853 C CA . SER A 1 102 ? 7.382 4.862 8.669 1.00 91.50 102 SER A CA 1
ATOM 854 C C . SER A 1 102 ? 7.048 4.462 10.107 1.00 91.50 102 SER A C 1
ATOM 856 O O . SER A 1 102 ? 6.599 5.299 10.886 1.00 91.50 102 SER A O 1
ATOM 858 N N . GLU A 1 103 ? 7.334 3.219 10.512 1.00 88.81 103 GLU A N 1
ATOM 859 C CA . GLU A 1 103 ? 7.240 2.811 11.920 1.00 88.81 103 GLU A CA 1
ATOM 860 C C . GLU A 1 103 ? 8.271 3.528 12.815 1.00 88.81 103 GLU A C 1
ATOM 862 O O . GLU A 1 103 ? 8.084 3.592 14.031 1.00 88.81 103 GLU A O 1
ATOM 867 N N . TYR A 1 104 ? 9.341 4.078 12.226 1.00 86.94 104 TYR A N 1
ATOM 868 C CA . TYR A 1 104 ? 10.411 4.797 12.922 1.00 86.94 104 TYR A CA 1
ATOM 869 C C . TYR A 1 104 ? 10.284 6.319 12.825 1.00 86.94 104 TYR A C 1
ATOM 871 O O . TYR A 1 104 ? 10.574 7.005 13.803 1.00 86.94 104 TYR A O 1
ATOM 879 N N . ASP A 1 105 ? 9.911 6.857 11.661 1.00 83.62 105 ASP A N 1
ATOM 880 C CA . ASP A 1 105 ? 9.857 8.308 11.414 1.00 83.62 105 ASP A CA 1
ATOM 881 C C . ASP A 1 105 ? 8.431 8.889 11.339 1.00 83.62 105 ASP A C 1
ATOM 883 O O . ASP A 1 105 ? 8.264 10.108 11.374 1.00 83.62 105 ASP A O 1
ATOM 887 N N . GLY A 1 106 ? 7.400 8.037 11.283 1.00 81.31 106 GLY A N 1
ATOM 888 C CA . GLY A 1 106 ? 5.991 8.428 11.192 1.00 81.31 106 GLY A CA 1
ATOM 889 C C . GLY A 1 106 ? 5.529 8.901 9.806 1.00 81.31 106 GLY A C 1
ATOM 890 O O . GLY A 1 106 ? 4.388 9.349 9.676 1.00 81.31 106 GLY A O 1
ATOM 891 N N . CYS A 1 107 ? 6.369 8.824 8.769 1.00 85.88 107 CYS A N 1
ATOM 892 C CA . CYS A 1 107 ? 6.110 9.405 7.450 1.00 85.88 107 CYS A CA 1
ATOM 893 C C . CYS A 1 107 ? 5.533 8.377 6.459 1.00 85.88 107 CYS A C 1
ATOM 895 O O . CYS A 1 107 ? 6.247 7.723 5.697 1.00 85.88 107 CYS A O 1
ATOM 897 N N . ILE A 1 108 ? 4.207 8.237 6.441 1.00 90.75 108 ILE A N 1
ATOM 898 C CA . ILE A 1 108 ? 3.497 7.288 5.561 1.00 90.75 108 ILE A CA 1
ATOM 899 C C . ILE A 1 108 ? 3.392 7.800 4.109 1.00 90.75 108 ILE A C 1
ATOM 901 O O . ILE A 1 108 ? 3.272 7.011 3.170 1.00 90.75 108 ILE A O 1
ATOM 905 N N . GLN A 1 109 ? 3.492 9.115 3.901 1.00 91.44 109 GLN A N 1
ATOM 906 C CA . GLN A 1 109 ? 3.261 9.779 2.613 1.00 91.44 109 GLN A CA 1
ATOM 907 C C . GLN A 1 109 ? 4.211 9.281 1.518 1.00 91.44 109 GLN A C 1
ATOM 909 O O . GLN A 1 109 ? 3.853 9.249 0.343 1.00 91.44 109 GLN A O 1
ATOM 914 N N . THR A 1 110 ? 5.432 8.884 1.881 1.00 91.06 110 THR A N 1
ATOM 915 C CA . THR A 1 110 ? 6.395 8.318 0.928 1.00 91.06 110 THR A CA 1
ATOM 916 C C . THR A 1 110 ? 5.924 6.960 0.406 1.00 91.06 110 THR A C 1
ATOM 918 O O . THR A 1 110 ? 5.961 6.720 -0.800 1.00 91.06 110 THR A O 1
ATOM 921 N N . ALA A 1 111 ? 5.413 6.096 1.288 1.00 95.25 111 ALA A N 1
ATOM 922 C CA . ALA A 1 111 ? 4.865 4.800 0.898 1.00 95.25 111 ALA A CA 1
ATOM 923 C C . ALA A 1 111 ? 3.639 4.967 -0.013 1.00 95.25 111 ALA A C 1
ATOM 925 O O . ALA A 1 111 ? 3.557 4.331 -1.062 1.00 95.25 111 ALA A O 1
ATOM 926 N N . GLU A 1 112 ? 2.727 5.872 0.353 1.00 94.50 112 GLU A N 1
ATOM 927 C CA . GLU A 1 112 ? 1.525 6.189 -0.425 1.00 94.50 112 GLU A CA 1
ATOM 928 C C . GLU A 1 112 ? 1.863 6.618 -1.857 1.00 94.50 112 GLU A C 1
ATOM 930 O O . GLU A 1 112 ? 1.279 6.114 -2.818 1.00 94.50 112 GLU A O 1
ATOM 935 N N . LYS A 1 113 ? 2.861 7.492 -2.020 1.00 91.69 113 LYS A N 1
ATOM 936 C CA . LYS A 1 113 ? 3.317 7.942 -3.340 1.00 91.69 113 LYS A CA 1
ATOM 937 C C . LYS A 1 113 ? 3.855 6.792 -4.183 1.00 91.69 113 LYS A C 1
ATOM 939 O O . LYS A 1 113 ? 3.490 6.688 -5.351 1.00 91.69 113 LYS A O 1
ATOM 944 N N . TYR A 1 114 ? 4.685 5.920 -3.611 1.00 94.81 114 TYR A N 1
ATOM 945 C CA . TYR A 1 114 ? 5.233 4.773 -4.337 1.00 94.81 114 TYR A CA 1
ATOM 946 C C . TYR A 1 114 ? 4.154 3.793 -4.797 1.00 94.81 114 TYR A C 1
ATOM 948 O O . TYR A 1 114 ? 4.156 3.395 -5.963 1.00 94.81 114 TYR A O 1
ATOM 956 N N . TYR A 1 115 ? 3.192 3.461 -3.934 1.00 97.31 115 TYR A N 1
ATOM 957 C CA . TYR A 1 115 ? 2.071 2.615 -4.341 1.00 97.31 115 TYR A CA 1
ATOM 958 C C . TYR A 1 115 ? 1.174 3.296 -5.372 1.00 97.31 115 TYR A C 1
ATOM 960 O O . TYR A 1 115 ? 0.771 2.650 -6.332 1.00 97.31 115 TYR A O 1
ATOM 968 N N . THR A 1 116 ? 0.917 4.598 -5.236 1.00 92.69 116 THR A N 1
ATOM 969 C CA . THR A 1 116 ? 0.148 5.363 -6.230 1.00 92.69 116 THR A CA 1
ATOM 970 C C . THR A 1 116 ? 0.835 5.335 -7.595 1.00 92.69 116 THR A C 1
ATOM 972 O O . THR A 1 116 ? 0.188 5.074 -8.604 1.00 92.69 116 THR A O 1
ATOM 975 N N . MET A 1 117 ? 2.157 5.533 -7.642 1.00 90.44 117 MET A N 1
ATOM 976 C CA . MET A 1 117 ? 2.929 5.420 -8.884 1.00 90.44 117 MET A CA 1
ATOM 977 C C . MET A 1 117 ? 2.876 4.007 -9.475 1.00 90.44 117 MET A C 1
ATOM 979 O O . MET A 1 117 ? 2.820 3.875 -10.694 1.00 90.44 117 MET A O 1
ATOM 983 N N . ALA A 1 118 ? 2.872 2.963 -8.640 1.00 94.06 118 ALA A N 1
ATOM 984 C CA . ALA A 1 118 ? 2.709 1.587 -9.105 1.00 94.06 118 ALA A CA 1
ATOM 985 C C . ALA A 1 118 ? 1.327 1.371 -9.753 1.00 94.06 118 ALA A C 1
ATOM 987 O O . ALA A 1 118 ? 1.272 0.879 -10.874 1.00 94.06 118 ALA A O 1
ATOM 988 N N . VAL A 1 119 ? 0.241 1.838 -9.120 1.00 92.75 119 VAL A N 1
ATOM 989 C CA . VAL A 1 119 ? -1.124 1.776 -9.689 1.00 92.75 119 VAL A CA 1
ATOM 990 C C . VAL A 1 119 ? -1.225 2.533 -11.014 1.00 92.75 119 VAL A C 1
ATOM 992 O O . VAL A 1 119 ? -1.846 2.053 -11.954 1.00 92.75 119 VAL A O 1
ATOM 995 N N . LEU A 1 120 ? -0.622 3.722 -11.103 1.00 88.81 120 LEU A N 1
ATOM 996 C CA . LEU A 1 120 ? -0.638 4.518 -12.335 1.00 88.81 120 LEU A CA 1
ATOM 997 C C . LEU A 1 120 ? 0.136 3.853 -13.479 1.00 88.81 120 LEU A C 1
ATOM 999 O O . LEU A 1 120 ? -0.184 4.086 -14.642 1.00 88.81 120 LEU A O 1
ATOM 1003 N N . LEU A 1 121 ? 1.161 3.064 -13.152 1.00 88.12 121 LEU A N 1
ATOM 1004 C CA . LEU A 1 121 ? 1.966 2.345 -14.132 1.00 88.12 121 LEU A CA 1
ATOM 1005 C C . LEU A 1 121 ? 1.268 1.079 -14.636 1.00 88.12 121 LEU A C 1
ATOM 1007 O O . LEU A 1 121 ? 1.348 0.782 -15.825 1.00 88.12 121 LEU A O 1
ATOM 1011 N N . ASP A 1 122 ? 0.621 0.342 -13.735 1.00 88.94 122 ASP A N 1
ATOM 1012 C CA . ASP A 1 122 ? -0.111 -0.882 -14.050 1.00 88.94 122 ASP A CA 1
ATOM 1013 C C . ASP A 1 122 ? -1.373 -1.003 -13.168 1.00 88.94 122 ASP A C 1
ATOM 1015 O O . ASP A 1 122 ? -1.305 -1.497 -12.037 1.00 88.94 122 ASP A O 1
ATOM 1019 N N . PRO A 1 123 ? -2.539 -0.536 -13.657 1.00 90.44 123 PRO A N 1
ATOM 1020 C CA . PRO A 1 123 ? -3.782 -0.548 -12.889 1.00 90.44 123 PRO A CA 1
ATOM 1021 C C . PRO A 1 123 ? -4.428 -1.939 -12.803 1.00 90.44 123 PRO A C 1
ATOM 1023 O O . PRO A 1 123 ? -5.394 -2.115 -12.060 1.00 90.44 123 PRO A O 1
ATOM 1026 N N . GLU A 1 124 ? -3.931 -2.932 -13.548 1.00 93.31 124 GLU A N 1
ATOM 1027 C CA . GLU A 1 124 ? -4.481 -4.290 -13.532 1.00 93.31 124 GLU A CA 1
ATOM 1028 C C . GLU A 1 124 ? -4.049 -5.069 -12.281 1.00 93.31 124 GLU A C 1
ATOM 1030 O O . GLU A 1 124 ? -4.725 -6.016 -11.862 1.00 93.31 124 GLU A O 1
ATOM 1035 N N . ILE A 1 125 ? -2.953 -4.652 -11.641 1.00 94.88 125 ILE A N 1
ATOM 1036 C CA . ILE A 1 125 ? -2.406 -5.291 -10.445 1.00 94.88 125 ILE A CA 1
ATOM 1037 C C . ILE A 1 125 ? -3.044 -4.691 -9.187 1.00 94.88 125 ILE A C 1
ATOM 1039 O O . ILE A 1 125 ? -2.824 -3.535 -8.835 1.00 94.88 125 ILE A O 1
ATOM 1043 N N . GLY A 1 126 ? -3.787 -5.510 -8.438 1.00 97.31 126 GLY A N 1
ATOM 1044 C CA . GLY A 1 126 ? -4.535 -5.065 -7.258 1.00 97.31 126 GLY A CA 1
ATOM 1045 C C . GLY A 1 126 ? -3.677 -4.846 -6.008 1.00 97.31 126 GLY A C 1
ATOM 1046 O O . GLY A 1 126 ? -4.039 -4.078 -5.117 1.00 97.31 126 GLY A O 1
ATOM 1047 N N . MET A 1 127 ? -2.511 -5.487 -5.914 1.00 97.69 127 MET A N 1
ATOM 1048 C CA . MET A 1 127 ? -1.712 -5.474 -4.683 1.00 97.69 127 MET A CA 1
ATOM 1049 C C . MET A 1 127 ? -1.324 -4.061 -4.191 1.00 97.69 127 MET A C 1
ATOM 1051 O O . MET A 1 127 ? -1.549 -3.798 -3.008 1.00 97.69 127 MET A O 1
ATOM 1055 N N . PRO A 1 128 ? -0.843 -3.114 -5.025 1.00 98.06 128 PRO A N 1
ATOM 1056 C CA . PRO A 1 128 ? -0.593 -1.739 -4.582 1.00 98.06 128 PRO A CA 1
ATOM 1057 C C . PRO A 1 128 ? -1.829 -1.050 -3.977 1.00 98.06 128 PRO A C 1
ATOM 1059 O O . PRO A 1 128 ? -1.700 -0.326 -2.990 1.00 98.06 128 PRO A O 1
ATOM 1062 N N . LEU A 1 129 ? -3.034 -1.322 -4.495 1.00 98.00 129 LEU A N 1
ATOM 1063 C CA . LEU A 1 129 ? -4.290 -0.806 -3.936 1.00 98.00 129 LEU A CA 1
ATOM 1064 C C . LEU A 1 129 ? -4.554 -1.386 -2.541 1.00 98.00 129 LEU A C 1
ATOM 1066 O O . LEU A 1 129 ? -4.869 -0.640 -1.618 1.00 98.00 129 LEU A O 1
ATOM 1070 N N . ASN A 1 130 ? -4.345 -2.691 -2.332 1.00 97.75 130 ASN A N 1
ATOM 1071 C CA . ASN A 1 130 ? -4.446 -3.283 -0.992 1.00 97.75 130 ASN A CA 1
ATOM 1072 C C . ASN A 1 130 ? -3.478 -2.622 0.011 1.00 97.75 130 ASN A C 1
ATOM 1074 O O . ASN A 1 130 ? -3.815 -2.407 1.182 1.00 97.75 130 ASN A O 1
ATOM 1078 N N . GLN A 1 131 ? -2.278 -2.263 -0.442 1.00 97.88 131 GLN A N 1
ATOM 1079 C CA . GLN A 1 131 ? -1.311 -1.565 0.398 1.00 97.88 131 GLN A CA 1
ATOM 1080 C C . GLN A 1 131 ? -1.788 -0.147 0.735 1.00 97.88 131 GLN A C 1
ATOM 1082 O O . GLN A 1 131 ? -1.750 0.220 1.909 1.00 97.88 131 GLN A O 1
ATOM 1087 N N . LEU A 1 132 ? -2.325 0.608 -0.233 1.00 97.50 132 LEU A N 1
ATOM 1088 C CA . LEU A 1 132 ? -2.948 1.919 0.009 1.00 97.50 132 LEU A CA 1
ATOM 1089 C C . LEU A 1 132 ? -4.087 1.831 1.035 1.00 97.50 132 LEU A C 1
ATOM 1091 O O . LEU A 1 132 ? -4.101 2.599 1.996 1.00 97.50 132 LEU A O 1
ATOM 1095 N N . GLY A 1 133 ? -4.966 0.831 0.920 1.00 96.56 133 GLY A N 1
ATOM 1096 C CA . GLY A 1 133 ? -6.033 0.604 1.901 1.00 96.56 133 GLY A CA 1
ATOM 1097 C C . GLY A 1 133 ? -5.503 0.343 3.314 1.00 96.56 133 GLY A C 1
ATOM 1098 O O . GLY A 1 133 ? -6.059 0.826 4.300 1.00 96.56 133 GLY A O 1
ATOM 1099 N N . THR A 1 134 ? -4.368 -0.348 3.420 1.00 95.25 134 THR A N 1
ATOM 1100 C CA . THR A 1 134 ? -3.688 -0.575 4.702 1.00 95.25 134 THR A CA 1
ATOM 1101 C C . THR A 1 134 ? -3.121 0.722 5.289 1.00 95.25 134 THR A C 1
ATOM 1103 O O . THR A 1 134 ? -3.216 0.934 6.500 1.00 95.25 134 THR A O 1
ATOM 1106 N N . LEU A 1 135 ? -2.576 1.612 4.452 1.00 94.88 135 LEU A N 1
ATOM 1107 C CA . LEU A 1 135 ? -2.028 2.903 4.883 1.00 94.88 135 LEU A CA 1
ATOM 1108 C C . LEU A 1 135 ? -3.105 3.876 5.386 1.00 94.88 135 LEU A C 1
ATOM 1110 O O . LEU A 1 135 ? -2.834 4.647 6.305 1.00 94.88 135 LEU A O 1
ATOM 1114 N N . CYS A 1 136 ? -4.337 3.801 4.868 1.00 92.69 136 CYS A N 1
ATOM 1115 C CA . CYS A 1 136 ? -5.464 4.606 5.359 1.00 92.69 136 CYS A CA 1
ATOM 1116 C C . CYS A 1 136 ? -5.777 4.369 6.850 1.00 92.69 136 CYS A C 1
ATOM 1118 O O . CYS A 1 136 ? -6.404 5.204 7.513 1.00 92.69 136 CYS A O 1
ATOM 1120 N N . GLY A 1 137 ? -5.366 3.221 7.401 1.00 84.88 137 GLY A N 1
ATOM 1121 C CA . GLY A 1 137 ? -5.543 2.894 8.809 1.00 84.88 137 GLY A CA 1
ATOM 1122 C C . GLY A 1 137 ? -7.010 2.974 9.241 1.00 84.88 137 GLY A C 1
ATOM 1123 O O . GLY A 1 137 ? -7.873 2.281 8.707 1.00 84.88 137 GLY A O 1
ATOM 1124 N N . ARG A 1 138 ? -7.299 3.797 10.258 1.00 80.81 138 ARG A N 1
ATOM 1125 C CA . ARG A 1 138 ? -8.658 4.018 10.799 1.00 80.81 138 ARG A CA 1
ATOM 1126 C C . ARG A 1 138 ? -9.274 5.359 10.382 1.00 80.81 138 ARG A C 1
ATOM 1128 O O . ARG A 1 138 ? -10.273 5.761 10.983 1.00 80.81 138 ARG A O 1
ATOM 1135 N N . SER A 1 139 ? -8.691 6.032 9.387 1.00 84.06 139 SER A N 1
ATOM 1136 C CA . SER A 1 139 ? -9.256 7.253 8.804 1.00 84.06 139 SER A CA 1
ATOM 1137 C C . SER A 1 139 ? -10.694 7.016 8.343 1.00 84.06 139 SER A C 1
ATOM 1139 O O . SER A 1 139 ? -11.035 5.908 7.924 1.00 84.06 139 SER A O 1
ATOM 1141 N N . ASN A 1 140 ? -11.547 8.035 8.486 1.00 86.50 140 ASN A N 1
ATOM 1142 C CA . ASN A 1 140 ? -12.929 8.038 7.997 1.00 86.50 140 ASN A CA 1
ATOM 1143 C C . ASN A 1 140 ? -13.717 6.760 8.329 1.00 86.50 140 ASN A C 1
ATOM 1145 O O . ASN A 1 140 ? -14.429 6.209 7.500 1.00 86.50 140 ASN A O 1
ATOM 1149 N N . VAL A 1 141 ? -13.564 6.254 9.559 1.00 88.81 141 VAL A N 1
ATOM 1150 C CA . VAL A 1 141 ? -14.232 5.027 10.038 1.00 88.81 141 VAL A CA 1
ATOM 1151 C C . VAL A 1 141 ? -13.940 3.802 9.156 1.00 88.81 141 VAL A C 1
ATOM 1153 O O . VAL A 1 141 ? -14.741 2.881 9.063 1.00 88.81 141 VAL A O 1
ATOM 1156 N N . ASN A 1 142 ? -12.739 3.756 8.580 1.00 92.81 142 ASN A N 1
ATOM 1157 C CA . ASN A 1 142 ? -12.273 2.743 7.637 1.00 92.81 142 ASN A CA 1
ATOM 1158 C C . ASN A 1 142 ? -12.917 2.809 6.234 1.00 92.81 142 ASN A C 1
ATOM 1160 O O . ASN A 1 142 ? -12.647 1.920 5.432 1.00 92.81 142 ASN A O 1
ATOM 1164 N N . CYS A 1 143 ? -13.692 3.845 5.887 1.00 94.12 143 CYS A N 1
ATOM 1165 C CA . CYS A 1 143 ? -14.251 3.981 4.534 1.00 94.12 143 CYS A CA 1
ATOM 1166 C C . CYS A 1 143 ? -13.169 4.067 3.451 1.00 94.12 143 CYS A C 1
ATOM 1168 O O . CYS A 1 143 ? -13.273 3.376 2.442 1.00 94.12 143 CYS A O 1
ATOM 1170 N N . ASP A 1 144 ? -12.110 4.846 3.685 1.00 94.38 144 ASP A N 1
ATOM 1171 C CA . ASP A 1 144 ? -11.006 4.987 2.724 1.00 94.38 144 ASP A CA 1
ATOM 1172 C C . ASP A 1 144 ? -10.325 3.630 2.465 1.00 94.38 144 ASP A C 1
ATOM 1174 O O . ASP A 1 144 ? -10.050 3.257 1.327 1.00 94.38 144 ASP A O 1
ATOM 1178 N N . ALA A 1 145 ? -10.122 2.842 3.526 1.00 96.75 145 ALA A N 1
ATOM 1179 C CA . ALA A 1 145 ? -9.548 1.504 3.419 1.00 96.75 145 ALA A CA 1
ATOM 1180 C C . ALA A 1 145 ? -10.467 0.553 2.636 1.00 96.75 145 ALA A C 1
ATOM 1182 O O . ALA A 1 145 ? -10.002 -0.164 1.751 1.00 96.75 145 ALA A O 1
ATOM 1183 N N . ALA A 1 146 ? -11.774 0.578 2.924 1.00 96.62 146 ALA A N 1
ATOM 1184 C CA . ALA A 1 146 ? -12.760 -0.239 2.221 1.00 96.62 146 ALA A CA 1
ATOM 1185 C C . ALA A 1 146 ? -12.797 0.078 0.719 1.00 96.62 146 ALA A C 1
ATOM 1187 O O . ALA A 1 146 ? -12.838 -0.847 -0.088 1.00 96.62 146 ALA A O 1
ATOM 1188 N N . PHE A 1 147 ? -12.715 1.359 0.343 1.00 96.56 147 PHE A N 1
ATOM 1189 C CA . PHE A 1 147 ? -12.626 1.788 -1.054 1.00 96.56 147 PHE A CA 1
ATOM 1190 C C . PHE A 1 147 ? -11.449 1.124 -1.778 1.00 96.56 147 PHE A C 1
ATOM 1192 O O . PHE A 1 147 ? -11.641 0.487 -2.812 1.00 96.56 147 PHE A O 1
ATOM 1199 N N . PHE A 1 148 ? -10.245 1.198 -1.212 1.00 97.81 148 PHE A N 1
ATOM 1200 C CA . PHE A 1 148 ? -9.064 0.601 -1.835 1.00 97.81 148 PHE A CA 1
ATOM 1201 C C . PHE A 1 148 ? -9.099 -0.931 -1.874 1.00 97.81 148 PHE A C 1
ATOM 1203 O O . PHE A 1 148 ? -8.658 -1.520 -2.861 1.00 97.81 148 PHE A O 1
ATOM 1210 N N . TYR A 1 149 ? -9.638 -1.595 -0.847 1.00 97.81 149 TYR A N 1
ATOM 1211 C CA . TYR A 1 149 ? -9.803 -3.052 -0.873 1.00 97.81 149 TYR A CA 1
ATOM 1212 C C . TYR A 1 149 ? -10.813 -3.495 -1.936 1.00 97.81 149 TYR A C 1
ATOM 1214 O O . TYR A 1 149 ? -10.555 -4.462 -2.646 1.00 97.81 149 TYR A O 1
ATOM 1222 N N . LEU A 1 150 ? -11.919 -2.766 -2.105 1.00 96.81 150 LEU A N 1
ATOM 1223 C CA . LEU A 1 150 ? -12.887 -3.027 -3.173 1.00 96.81 150 LEU A CA 1
ATOM 1224 C C . LEU A 1 150 ? -12.285 -2.793 -4.561 1.00 96.81 150 LEU A C 1
ATOM 1226 O O . LEU A 1 150 ? -12.481 -3.621 -5.450 1.00 96.81 150 LEU A O 1
ATOM 1230 N N . LEU A 1 151 ? -11.508 -1.717 -4.741 1.00 97.00 151 LEU A N 1
ATOM 1231 C CA . LEU A 1 151 ? -10.776 -1.487 -5.988 1.00 97.00 151 LEU A CA 1
ATOM 1232 C C . LEU A 1 151 ? -9.796 -2.623 -6.283 1.00 97.00 151 LEU A C 1
ATOM 1234 O O . LEU A 1 151 ? -9.793 -3.130 -7.396 1.00 97.00 151 LEU A O 1
ATOM 1238 N N . CYS A 1 152 ? -9.017 -3.057 -5.287 1.00 98.06 152 CYS A N 1
ATOM 1239 C CA . CYS A 1 152 ? -8.101 -4.190 -5.415 1.00 98.06 152 CYS A CA 1
ATOM 1240 C C . CYS A 1 152 ? -8.819 -5.460 -5.899 1.00 98.06 152 CYS A C 1
ATOM 1242 O O . CYS A 1 152 ? -8.336 -6.131 -6.802 1.00 98.06 152 CYS A O 1
ATOM 1244 N N . LEU A 1 153 ? -9.984 -5.776 -5.327 1.00 97.00 153 LEU A N 1
ATOM 1245 C CA . LEU A 1 153 ? -10.779 -6.946 -5.718 1.00 97.00 153 LEU A CA 1
ATOM 1246 C C . LEU A 1 153 ? -11.408 -6.818 -7.113 1.00 97.00 153 LEU A C 1
ATOM 1248 O O . LEU A 1 153 ? -11.819 -7.823 -7.684 1.00 97.00 153 LEU A O 1
ATOM 1252 N N . SER A 1 154 ? -11.490 -5.600 -7.647 1.00 95.94 154 SER A N 1
ATOM 1253 C CA . SER A 1 154 ? -12.081 -5.308 -8.955 1.00 95.94 154 SER A CA 1
ATOM 1254 C C . SER A 1 154 ? -11.051 -5.274 -10.090 1.00 95.94 154 SER A C 1
ATOM 1256 O O . SER A 1 154 ? -11.434 -5.047 -11.237 1.00 95.94 154 SER A O 1
ATOM 1258 N N . THR A 1 155 ? -9.756 -5.449 -9.803 1.00 96.31 155 THR A N 1
ATOM 1259 C CA . THR A 1 155 ? -8.718 -5.464 -10.843 1.00 96.31 155 THR A CA 1
ATOM 1260 C C . THR A 1 155 ? -8.630 -6.825 -11.541 1.00 96.31 155 THR A C 1
ATOM 1262 O O . THR A 1 155 ? -9.124 -7.834 -11.040 1.00 96.31 155 THR A O 1
ATOM 1265 N N . THR A 1 156 ? -7.964 -6.877 -12.700 1.00 97.25 156 THR A N 1
ATOM 1266 C CA . THR A 1 156 ? -7.715 -8.127 -13.447 1.00 97.25 156 THR A CA 1
ATOM 1267 C C . THR A 1 156 ? -6.897 -9.134 -12.632 1.00 97.25 156 THR A C 1
ATOM 1269 O O . THR A 1 156 ? -7.099 -10.346 -12.729 1.00 97.25 156 THR A O 1
ATOM 1272 N N . HIS A 1 157 ? -5.966 -8.636 -11.818 1.00 96.81 157 HIS A N 1
ATOM 1273 C CA . HIS A 1 157 ? -5.101 -9.426 -10.948 1.00 96.81 157 HIS A CA 1
ATOM 1274 C C . HIS A 1 157 ? -5.279 -8.983 -9.490 1.00 96.81 157 HIS A C 1
ATOM 1276 O O . HIS A 1 157 ? -4.446 -8.225 -8.972 1.00 96.81 157 HIS A O 1
ATOM 1282 N N . PRO A 1 158 ? -6.368 -9.414 -8.827 1.00 97.31 158 PRO A N 1
ATOM 1283 C CA . PRO A 1 158 ? -6.647 -9.028 -7.452 1.00 97.31 158 PRO A CA 1
ATOM 1284 C C . PRO A 1 158 ? -5.604 -9.613 -6.492 1.00 97.31 158 PRO A C 1
ATOM 1286 O O . PRO A 1 158 ? -4.958 -10.621 -6.776 1.00 97.31 158 PRO A O 1
ATOM 1289 N N . PHE A 1 159 ? -5.439 -8.983 -5.327 1.00 97.56 159 PHE A N 1
ATOM 1290 C CA . PHE A 1 159 ? -4.612 -9.528 -4.250 1.00 97.56 159 PHE A CA 1
ATOM 1291 C C . PHE A 1 159 ? -5.469 -10.335 -3.277 1.00 97.56 159 PHE A C 1
ATOM 1293 O O . PHE A 1 159 ? -6.369 -9.777 -2.648 1.00 97.56 159 PHE A O 1
ATOM 1300 N N . ASP A 1 160 ? -5.141 -11.615 -3.099 1.00 94.19 160 ASP A N 1
ATOM 1301 C CA . ASP A 1 160 ? -5.932 -12.566 -2.304 1.00 94.19 160 ASP A CA 1
ATOM 1302 C C . ASP A 1 160 ? -6.257 -12.058 -0.889 1.00 94.19 160 ASP A C 1
ATOM 1304 O O . ASP A 1 160 ? -7.385 -12.184 -0.414 1.00 94.19 160 ASP A O 1
ATOM 1308 N N . GLY A 1 161 ? -5.302 -11.390 -0.232 1.00 94.88 161 GLY A N 1
ATOM 1309 C CA . GLY A 1 161 ? -5.491 -10.867 1.126 1.00 94.88 161 GLY A CA 1
ATOM 1310 C C . GLY A 1 161 ? -6.471 -9.690 1.243 1.00 94.88 161 GLY A C 1
ATOM 1311 O O . GLY A 1 161 ? -6.836 -9.313 2.357 1.00 94.88 161 GLY A O 1
ATOM 1312 N N . ALA A 1 162 ? -6.915 -9.088 0.134 1.00 96.25 162 ALA A N 1
ATOM 1313 C CA . ALA A 1 162 ? -7.838 -7.953 0.172 1.00 96.25 162 ALA A CA 1
ATOM 1314 C C . ALA A 1 162 ? -9.235 -8.351 0.668 1.00 96.25 162 ALA A C 1
ATOM 1316 O O . ALA A 1 162 ? -9.878 -7.566 1.367 1.00 96.25 162 ALA A O 1
ATOM 1317 N N . LYS A 1 163 ? -9.683 -9.578 0.367 1.00 95.50 163 LYS A N 1
ATOM 1318 C CA . LYS A 1 163 ? -10.984 -10.088 0.822 1.00 95.50 163 LYS A CA 1
ATOM 1319 C C . LYS A 1 163 ? -11.024 -10.220 2.344 1.00 95.50 163 LYS A C 1
ATOM 1321 O O . LYS A 1 163 ? -11.940 -9.695 2.972 1.00 95.50 163 LYS A O 1
ATOM 1326 N N . ASP A 1 164 ? -9.997 -10.828 2.932 1.00 95.81 164 ASP A N 1
ATOM 1327 C CA . ASP A 1 164 ? -9.890 -10.999 4.385 1.00 95.81 164 ASP A CA 1
ATOM 1328 C C . ASP A 1 164 ? -9.771 -9.648 5.104 1.00 95.81 164 ASP A C 1
ATOM 1330 O O . ASP A 1 164 ? -10.409 -9.412 6.134 1.00 95.81 164 ASP A O 1
ATOM 1334 N N . ASN A 1 165 ? -8.996 -8.718 4.534 1.00 96.19 165 ASN A N 1
ATOM 1335 C CA . ASN A 1 165 ? -8.882 -7.354 5.050 1.00 96.19 165 ASN A CA 1
ATOM 1336 C C . ASN A 1 165 ? -10.234 -6.631 5.064 1.00 96.19 165 ASN A C 1
ATOM 1338 O O . ASN A 1 165 ? -10.585 -5.991 6.063 1.00 96.19 165 ASN A O 1
ATOM 1342 N N . LEU A 1 166 ? -10.999 -6.751 3.977 1.00 95.94 166 LEU A N 1
ATOM 1343 C CA . LEU A 1 166 ? -12.322 -6.154 3.844 1.00 95.94 166 LEU A CA 1
ATOM 1344 C C . LEU A 1 166 ? -13.340 -6.802 4.794 1.00 95.94 166 LEU A C 1
ATOM 1346 O O . LEU A 1 166 ? -14.087 -6.090 5.463 1.00 95.94 166 LEU A O 1
ATOM 1350 N N . GLN A 1 167 ? -13.324 -8.128 4.932 1.00 95.31 167 GLN A N 1
ATOM 1351 C CA . GLN A 1 167 ? -14.196 -8.842 5.864 1.00 95.31 167 GLN A CA 1
ATOM 1352 C C . GLN A 1 167 ? -13.934 -8.415 7.316 1.00 95.31 167 GLN A C 1
ATOM 1354 O O . GLN A 1 167 ? -14.854 -7.995 8.020 1.00 95.31 167 GLN A O 1
ATOM 1359 N N . MET A 1 168 ? -12.670 -8.406 7.756 1.00 95.06 168 MET A N 1
ATOM 1360 C CA . MET A 1 168 ? -12.309 -7.934 9.100 1.00 95.06 168 MET A CA 1
ATOM 1361 C C . MET A 1 168 ? -12.740 -6.482 9.351 1.00 95.06 168 MET A C 1
ATOM 1363 O O . MET A 1 168 ? -13.041 -6.093 10.487 1.00 95.06 168 MET A O 1
ATOM 1367 N N . LEU A 1 169 ? -12.715 -5.642 8.315 1.00 95.81 169 LEU A N 1
ATOM 1368 C CA . LEU A 1 169 ? -13.180 -4.261 8.378 1.00 95.81 169 LEU A CA 1
ATOM 1369 C C . LEU A 1 169 ? -14.696 -4.209 8.587 1.00 95.81 169 LEU A C 1
ATOM 1371 O O . LEU A 1 169 ? -15.146 -3.499 9.493 1.00 95.81 169 LEU A O 1
ATOM 1375 N N . PHE A 1 170 ? -15.467 -4.981 7.823 1.00 96.19 170 PHE A N 1
ATOM 1376 C CA . PHE A 1 170 ? -16.919 -5.042 7.963 1.00 96.19 170 PHE A CA 1
ATOM 1377 C C . PHE A 1 170 ? -17.362 -5.584 9.323 1.00 96.19 170 PHE A C 1
ATOM 1379 O O . PHE A 1 170 ? -18.180 -4.940 9.979 1.00 96.19 170 PHE A O 1
ATOM 1386 N N . GLU A 1 171 ? -16.744 -6.650 9.833 1.00 95.19 171 GLU A N 1
ATOM 1387 C CA . GLU A 1 171 ? -17.018 -7.179 11.181 1.00 95.19 171 GLU A CA 1
ATOM 1388 C C . GLU A 1 171 ? -16.756 -6.132 12.282 1.00 95.19 171 GLU A C 1
ATOM 1390 O O . GLU A 1 171 ? -17.472 -6.015 13.282 1.00 95.19 171 GLU A O 1
ATOM 1395 N N . ARG A 1 172 ? -15.704 -5.315 12.124 1.00 94.69 172 ARG A N 1
ATOM 1396 C CA . ARG A 1 172 ? -15.439 -4.190 13.037 1.00 94.69 172 ARG A CA 1
ATOM 1397 C C . ARG A 1 172 ? -16.496 -3.100 12.910 1.00 94.69 172 ARG A C 1
ATOM 1399 O O . ARG A 1 172 ? -16.853 -2.510 13.930 1.00 94.69 172 ARG A O 1
ATOM 1406 N N . ASN A 1 173 ? -16.958 -2.813 11.698 1.00 95.69 173 ASN A N 1
ATOM 1407 C CA . ASN A 1 173 ? -17.987 -1.813 11.460 1.00 95.69 173 ASN A CA 1
ATOM 1408 C C . ASN A 1 173 ? -19.349 -2.244 12.021 1.00 95.69 173 ASN A C 1
ATOM 1410 O O . ASN A 1 173 ? -20.028 -1.434 12.644 1.00 95.69 173 ASN A O 1
ATOM 1414 N N . GLU A 1 174 ? -19.709 -3.519 11.895 1.00 95.31 174 GLU A N 1
ATOM 1415 C CA . GLU A 1 174 ? -20.952 -4.076 12.434 1.00 95.31 174 GLU A CA 1
ATOM 1416 C C . GLU A 1 174 ? -21.061 -3.875 13.951 1.00 95.31 174 GLU A C 1
ATOM 1418 O O . GLU A 1 174 ? -22.076 -3.385 14.452 1.00 95.31 174 GLU A O 1
ATOM 1423 N N . ARG A 1 175 ? -19.974 -4.124 14.695 1.00 94.19 175 ARG A N 1
ATOM 1424 C CA . ARG A 1 175 ? -19.928 -3.824 16.137 1.00 94.19 175 ARG A CA 1
ATOM 1425 C C . ARG A 1 175 ? -20.230 -2.351 16.434 1.00 94.19 175 ARG A C 1
ATOM 1427 O O . ARG A 1 175 ? -21.028 -2.061 17.324 1.00 94.19 175 ARG A O 1
ATOM 1434 N N . ARG A 1 176 ? -19.650 -1.421 15.664 1.00 93.00 176 ARG A N 1
ATOM 1435 C CA . ARG A 1 176 ? -19.898 0.029 15.814 1.00 93.00 176 ARG A CA 1
ATOM 1436 C C . ARG A 1 176 ? -21.341 0.397 15.476 1.00 93.00 176 ARG A C 1
ATOM 1438 O O . ARG A 1 176 ? -21.936 1.224 16.163 1.00 93.00 176 ARG A O 1
ATOM 1445 N N . PHE A 1 177 ? -21.908 -0.211 14.438 1.00 93.88 177 PHE A N 1
ATOM 1446 C CA . PHE A 1 177 ? -23.296 0.005 14.035 1.00 93.88 177 PHE A CA 1
ATOM 1447 C C . PHE A 1 177 ? -24.270 -0.382 15.160 1.00 93.88 177 PHE A C 1
ATOM 1449 O O . PHE A 1 177 ? -25.131 0.413 15.547 1.00 93.88 177 PHE A O 1
ATOM 1456 N N . LEU A 1 178 ? -24.068 -1.551 15.777 1.00 92.31 178 LEU A N 1
ATOM 1457 C CA . LEU A 1 178 ? -24.868 -2.005 16.920 1.00 92.31 178 LEU A CA 1
ATOM 1458 C C . LEU A 1 178 ? -24.739 -1.074 18.139 1.00 92.31 178 LEU A C 1
ATOM 1460 O O . LEU A 1 178 ? -25.725 -0.822 18.837 1.00 92.31 178 LEU A O 1
ATOM 1464 N N . GLU A 1 179 ? -23.545 -0.540 18.402 1.00 89.12 179 GLU A N 1
ATOM 1465 C CA . GLU A 1 179 ? -23.318 0.443 19.470 1.00 89.12 179 GLU A CA 1
ATOM 1466 C C . GLU A 1 179 ? -24.074 1.757 19.223 1.00 89.12 179 GLU A C 1
ATOM 1468 O O . GLU A 1 179 ? -24.739 2.263 20.134 1.00 89.12 179 GLU A O 1
ATOM 1473 N N . PHE A 1 180 ? -24.030 2.292 17.998 1.00 84.50 180 PHE A N 1
ATOM 1474 C CA . PHE A 1 180 ? -24.743 3.522 17.645 1.00 84.50 180 PHE A CA 1
ATOM 1475 C C . PHE A 1 180 ? -26.263 3.378 17.780 1.00 84.50 180 PHE A C 1
ATOM 1477 O O . PHE A 1 180 ? -26.924 4.297 18.276 1.00 84.50 180 PHE A O 1
ATOM 1484 N N . ASN A 1 181 ? -26.820 2.219 17.425 1.00 81.31 181 ASN A N 1
ATOM 1485 C CA . ASN A 1 181 ? -28.253 1.954 17.572 1.00 81.31 181 ASN A CA 1
ATOM 1486 C C . ASN A 1 181 ? -28.685 1.882 19.046 1.00 81.31 181 ASN A C 1
ATOM 1488 O O . ASN A 1 181 ? -29.714 2.447 19.415 1.00 81.31 181 ASN A O 1
ATOM 1492 N N . LYS A 1 182 ? -27.862 1.297 19.928 1.00 81.94 182 LYS A N 1
ATOM 1493 C CA . LYS A 1 182 ? -28.121 1.278 21.384 1.00 81.94 182 LYS A CA 1
ATOM 1494 C C . LYS A 1 182 ? -28.038 2.670 22.026 1.00 81.94 182 LYS A C 1
ATOM 1496 O O . LYS A 1 182 ? -28.733 2.955 23.003 1.00 81.94 182 LYS A O 1
ATOM 1501 N N . GLN A 1 183 ? -27.189 3.556 21.510 1.00 71.31 183 GLN A N 1
ATOM 1502 C CA . GLN A 1 183 ? -27.032 4.913 22.049 1.00 71.31 183 GLN A CA 1
ATOM 1503 C C . GLN A 1 183 ? -28.156 5.867 21.613 1.00 71.31 183 GLN A C 1
ATOM 1505 O O . GLN A 1 183 ? -28.515 6.767 22.376 1.00 71.31 183 GLN A O 1
ATOM 1510 N N . GLN A 1 184 ? -28.762 5.653 20.439 1.00 62.72 184 GLN A N 1
ATOM 1511 C CA . GLN A 1 184 ? -29.912 6.440 19.969 1.00 62.72 184 GLN A CA 1
ATOM 1512 C C . GLN A 1 184 ? -31.122 6.353 20.905 1.00 62.72 184 GLN A C 1
ATOM 1514 O O . GLN A 1 184 ? -31.835 7.342 21.071 1.00 62.72 184 GLN A O 1
ATOM 1519 N N . THR A 1 185 ? -31.321 5.217 21.579 1.00 58.69 185 THR A N 1
ATOM 1520 C CA . THR A 1 185 ? -32.389 5.075 22.579 1.00 58.69 185 THR A CA 1
ATOM 1521 C C . THR A 1 185 ? -32.167 5.897 23.854 1.00 58.69 185 THR A C 1
ATOM 1523 O O . THR A 1 185 ? -33.107 6.051 24.626 1.00 58.69 185 THR A O 1
ATOM 1526 N N . LYS A 1 186 ? -30.960 6.439 24.092 1.00 59.22 186 LYS A N 1
ATOM 1527 C CA . LYS A 1 186 ? -30.600 7.079 25.372 1.00 59.22 186 LYS A CA 1
ATOM 1528 C C . LYS A 1 186 ? -30.311 8.581 25.313 1.00 59.22 186 LYS A C 1
ATOM 1530 O O . LYS A 1 186 ? -30.539 9.237 26.317 1.00 59.22 186 LYS A O 1
ATOM 1535 N N . ASN A 1 187 ? -29.840 9.147 24.196 1.00 55.91 187 ASN A N 1
ATOM 1536 C CA . ASN A 1 187 ? -29.446 10.568 24.138 1.00 55.91 187 ASN A CA 1
ATOM 1537 C C . ASN A 1 187 ? -29.749 11.213 22.773 1.00 55.91 187 ASN A C 1
ATOM 1539 O O . ASN A 1 187 ? -28.977 11.057 21.827 1.00 55.91 187 ASN A O 1
ATOM 1543 N N . ARG A 1 188 ? -30.853 11.975 22.689 1.00 57.91 188 ARG A N 1
ATOM 1544 C CA . ARG A 1 188 ? -31.298 12.707 21.479 1.00 57.91 188 ARG A CA 1
ATOM 1545 C C . ARG A 1 188 ? -30.696 14.112 21.308 1.00 57.91 188 ARG A C 1
ATOM 1547 O O . ARG A 1 188 ? -30.794 14.661 20.215 1.00 57.91 188 ARG A O 1
ATOM 1554 N N . ASN A 1 189 ? -30.072 14.682 22.342 1.00 58.22 189 ASN A N 1
ATOM 1555 C CA . ASN A 1 189 ? -29.857 16.136 22.419 1.00 58.22 189 ASN A CA 1
ATOM 1556 C C . ASN A 1 189 ? -28.434 16.629 22.106 1.00 58.22 189 ASN A C 1
ATOM 1558 O O . ASN A 1 189 ? -28.209 17.831 22.164 1.00 58.22 189 ASN A O 1
ATOM 1562 N N . ASP A 1 190 ? -27.493 15.753 21.740 1.00 59.09 190 ASP A N 1
ATOM 1563 C CA . ASP A 1 190 ? -26.110 16.157 21.442 1.00 59.09 190 ASP A CA 1
ATOM 1564 C C . ASP A 1 190 ? -25.715 15.776 20.004 1.00 59.09 190 ASP A C 1
ATOM 1566 O O . ASP A 1 190 ? -25.226 14.671 19.728 1.00 59.09 190 ASP A O 1
ATOM 1570 N N . LYS A 1 191 ? -26.043 16.674 19.065 1.00 66.38 191 LYS A N 1
ATOM 1571 C CA . LYS A 1 191 ? -25.800 16.539 17.621 1.00 66.38 191 LYS A CA 1
ATOM 1572 C C . LYS A 1 191 ? -24.629 17.422 17.205 1.00 66.38 191 LYS A C 1
ATOM 1574 O O . LYS A 1 191 ? -24.810 18.575 16.824 1.00 66.38 191 LYS A O 1
ATOM 1579 N N . THR A 1 192 ? -23.423 16.873 17.242 1.00 79.12 192 THR A N 1
ATOM 1580 C CA . THR A 1 192 ? -22.267 17.506 16.600 1.00 79.12 192 THR A CA 1
ATOM 1581 C C . THR A 1 192 ? -22.152 17.017 15.155 1.00 79.12 192 THR A C 1
ATOM 1583 O O . THR A 1 192 ? -22.360 15.835 14.882 1.00 79.12 192 THR A O 1
ATOM 1586 N N . SER A 1 193 ? -21.791 17.903 14.219 1.00 80.12 193 SER A N 1
ATOM 1587 C CA . SER A 1 193 ? -21.620 17.560 12.791 1.00 80.12 193 SER A CA 1
ATOM 1588 C C . SER A 1 193 ? -20.699 16.342 12.586 1.00 80.12 193 SER A C 1
ATOM 1590 O O . SER A 1 193 ? -21.033 15.404 11.866 1.00 80.12 193 SER A O 1
ATOM 1592 N N . ASN A 1 194 ? -19.597 16.266 13.341 1.00 83.75 194 ASN A N 1
ATOM 1593 C CA . ASN A 1 194 ? -18.669 15.130 13.307 1.00 83.75 194 ASN A CA 1
ATOM 1594 C C . ASN A 1 194 ? -19.297 13.799 13.754 1.00 83.75 194 ASN A C 1
ATOM 1596 O O . ASN A 1 194 ? -18.899 12.739 13.270 1.00 83.75 194 ASN A O 1
ATOM 1600 N N . ARG A 1 195 ? -20.262 13.819 14.683 1.00 85.12 195 ARG A N 1
ATOM 1601 C CA . ARG A 1 195 ? -20.967 12.607 15.121 1.00 85.12 195 ARG A CA 1
ATOM 1602 C C . ARG A 1 195 ? -21.891 12.087 14.024 1.00 85.12 195 ARG A C 1
ATOM 1604 O O . ARG A 1 195 ? -21.906 10.882 13.792 1.00 85.12 195 ARG A O 1
ATOM 1611 N N . GLU A 1 196 ? -22.605 12.981 13.346 1.00 88.06 196 GLU A N 1
ATOM 1612 C CA . GLU A 1 196 ? -23.486 12.626 12.228 1.00 88.06 196 GLU A CA 1
ATOM 1613 C C . GLU A 1 196 ? -22.684 12.089 11.035 1.00 88.06 196 GLU A C 1
ATOM 1615 O O . GLU A 1 196 ? -23.032 11.042 10.501 1.00 88.06 196 GLU A O 1
ATOM 1620 N N . ILE A 1 197 ? -21.548 12.712 10.687 1.00 90.69 197 ILE A N 1
ATOM 1621 C CA . ILE A 1 197 ? -20.648 12.197 9.637 1.00 90.69 197 ILE A CA 1
ATOM 1622 C C . ILE A 1 197 ? -20.154 10.793 9.994 1.00 90.69 197 ILE A C 1
ATOM 1624 O O . ILE A 1 197 ? -20.255 9.870 9.191 1.00 90.69 197 ILE A O 1
ATOM 1628 N N . ARG A 1 198 ? -19.654 10.590 11.220 1.00 91.00 198 ARG A N 1
ATOM 1629 C CA . ARG A 1 198 ? -19.196 9.263 11.660 1.00 91.00 198 ARG A CA 1
ATOM 1630 C C . ARG A 1 198 ? -20.310 8.225 11.613 1.00 91.00 198 ARG A C 1
ATOM 1632 O O . ARG A 1 198 ? -20.048 7.090 11.231 1.00 91.00 198 ARG A O 1
ATOM 1639 N N . ARG A 1 199 ? -21.523 8.602 12.015 1.00 91.06 199 ARG A N 1
ATOM 1640 C CA . ARG A 1 199 ? -22.697 7.734 11.954 1.00 91.06 199 ARG A CA 1
ATOM 1641 C C . ARG A 1 199 ? -23.015 7.351 10.511 1.00 91.06 199 ARG A C 1
ATOM 1643 O O . ARG A 1 199 ? -23.125 6.163 10.233 1.00 91.06 199 ARG A O 1
ATOM 1650 N N . PHE A 1 200 ? -23.086 8.332 9.613 1.00 93.56 200 PHE A N 1
ATOM 1651 C CA . PHE A 1 200 ? -23.308 8.102 8.189 1.00 93.56 200 PHE A CA 1
ATOM 1652 C C . PHE A 1 200 ? -22.283 7.120 7.614 1.00 93.56 200 PHE A C 1
ATOM 1654 O O . PHE A 1 200 ? -22.668 6.162 6.958 1.00 93.56 200 PHE A O 1
ATOM 1661 N N . LEU A 1 201 ? -20.991 7.299 7.910 1.00 95.25 201 LEU A N 1
ATOM 1662 C CA . LEU A 1 201 ? -19.935 6.406 7.420 1.00 95.25 201 LEU A CA 1
ATOM 1663 C C . LEU A 1 201 ? -20.104 4.963 7.930 1.00 95.25 201 LEU A C 1
ATOM 1665 O O . LEU A 1 201 ? -19.914 4.016 7.170 1.00 95.25 201 LEU A O 1
ATOM 1669 N N . VAL A 1 202 ? -20.513 4.782 9.192 1.00 95.19 202 VAL A N 1
ATOM 1670 C CA . VAL A 1 202 ? -20.814 3.448 9.742 1.00 95.19 202 VAL A CA 1
ATOM 1671 C C . VAL A 1 202 ? -22.016 2.811 9.051 1.00 95.19 202 VAL A C 1
ATOM 1673 O O . VAL A 1 202 ? -21.954 1.638 8.684 1.00 95.19 202 VAL A O 1
ATOM 1676 N N . GLU A 1 203 ? -23.102 3.564 8.875 1.00 95.00 203 GLU A N 1
ATOM 1677 C CA . GLU A 1 203 ? -24.318 3.093 8.202 1.00 95.00 203 GLU A CA 1
ATOM 1678 C C . GLU A 1 203 ? -24.035 2.753 6.731 1.00 95.00 203 GLU A C 1
ATOM 1680 O O . GLU A 1 203 ? -24.418 1.684 6.262 1.00 95.00 203 GLU A O 1
ATOM 1685 N N . PHE A 1 204 ? -23.277 3.601 6.034 1.00 96.25 204 PHE A N 1
ATOM 1686 C CA . PHE A 1 204 ? -22.841 3.388 4.657 1.00 9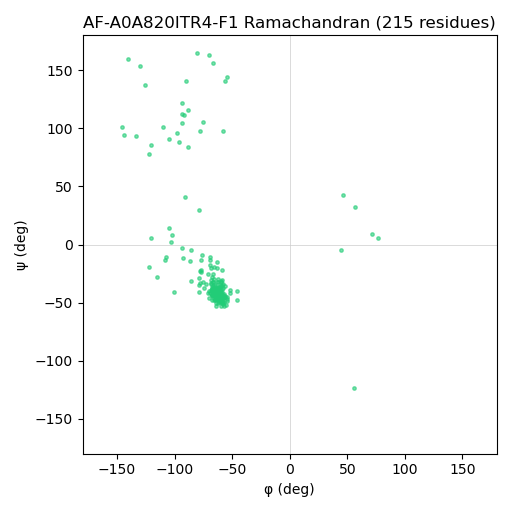6.25 204 PHE A CA 1
ATOM 1687 C C . PHE A 1 204 ? -22.055 2.081 4.500 1.00 96.25 204 PHE A C 1
ATOM 1689 O O . PHE A 1 204 ? -22.385 1.259 3.642 1.00 96.25 204 PHE A O 1
ATOM 1696 N N . LEU A 1 205 ? -21.052 1.842 5.353 1.00 95.81 205 LEU A N 1
ATOM 1697 C CA . LEU A 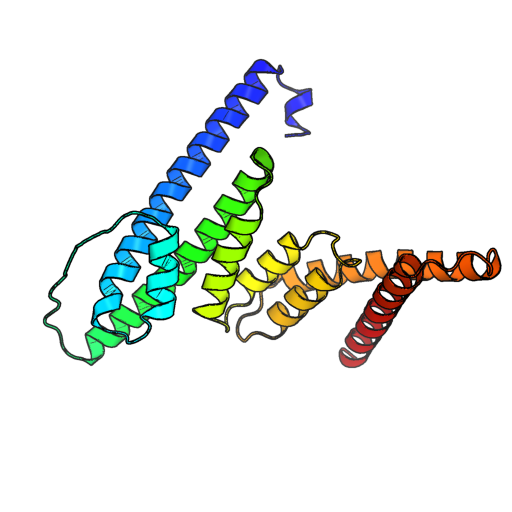1 205 ? -20.281 0.597 5.321 1.00 95.81 205 LEU A CA 1
ATOM 1698 C C . LEU A 1 205 ? -21.132 -0.627 5.672 1.00 95.81 205 LEU A C 1
ATOM 1700 O O . LEU A 1 205 ? -20.910 -1.696 5.113 1.00 95.81 205 LEU A O 1
ATOM 1704 N N . HIS A 1 206 ? -22.106 -0.486 6.575 1.00 95.88 206 HIS A N 1
ATOM 1705 C CA . HIS A 1 206 ? -23.010 -1.579 6.927 1.00 95.88 206 HIS A CA 1
ATOM 1706 C C . HIS A 1 206 ? -23.902 -1.970 5.743 1.00 95.88 206 HIS A C 1
ATOM 1708 O O . HIS A 1 206 ? -23.963 -3.145 5.391 1.00 95.88 206 HIS A O 1
ATOM 1714 N N . VAL A 1 207 ? -24.526 -0.994 5.076 1.00 95.50 207 VAL A N 1
ATOM 1715 C CA . VAL A 1 207 ? -25.334 -1.242 3.870 1.00 95.50 207 VAL A CA 1
ATOM 1716 C C . VAL A 1 207 ? -24.475 -1.832 2.753 1.00 95.50 207 VAL A C 1
ATOM 1718 O O . VAL A 1 207 ? -24.881 -2.800 2.119 1.00 95.50 207 VAL A O 1
ATOM 1721 N N . THR A 1 208 ? -23.265 -1.304 2.551 1.00 94.44 208 THR A N 1
ATOM 1722 C CA . THR A 1 208 ? -22.320 -1.833 1.556 1.00 94.44 208 THR A CA 1
ATOM 1723 C C . THR A 1 208 ? -22.004 -3.306 1.819 1.00 94.44 208 THR A C 1
ATOM 1725 O O . THR A 1 208 ? -22.031 -4.105 0.888 1.00 94.44 208 THR A O 1
ATOM 1728 N N . HIS A 1 209 ? -21.767 -3.687 3.078 1.00 95.06 209 HIS A N 1
ATOM 1729 C CA . HIS A 1 209 ? -21.523 -5.081 3.446 1.00 95.06 209 HIS A CA 1
ATOM 1730 C C . HIS A 1 209 ? -22.702 -5.989 3.066 1.00 95.06 209 HIS A C 1
ATOM 1732 O O . HIS A 1 209 ? -22.511 -6.985 2.375 1.00 95.06 209 HIS A O 1
ATOM 1738 N N . GLN A 1 210 ? -23.925 -5.601 3.438 1.00 94.06 210 GLN A N 1
ATOM 1739 C CA . GLN A 1 210 ? -25.140 -6.373 3.147 1.00 94.06 210 GLN A CA 1
ATOM 1740 C C . GLN A 1 210 ? -25.405 -6.514 1.636 1.00 94.06 210 GLN A C 1
ATOM 1742 O O . GLN A 1 210 ? -25.828 -7.570 1.162 1.00 94.06 210 GLN A O 1
ATOM 1747 N N . LEU A 1 211 ? -25.124 -5.466 0.855 1.00 92.94 211 LEU A N 1
ATOM 1748 C CA . LEU A 1 211 ? -25.233 -5.507 -0.607 1.00 92.94 211 LEU A CA 1
ATOM 1749 C C . LEU A 1 211 ? -24.202 -6.450 -1.244 1.00 92.94 211 LEU A C 1
ATOM 1751 O O . LEU A 1 211 ? -24.496 -7.107 -2.237 1.00 92.94 211 LEU A O 1
ATOM 1755 N N . LEU A 1 212 ? -22.996 -6.536 -0.685 1.00 90.31 212 LEU A N 1
ATOM 1756 C CA . LEU A 1 212 ? -21.968 -7.449 -1.186 1.00 90.31 212 LEU A CA 1
ATOM 1757 C C . LEU A 1 212 ? -22.260 -8.906 -0.813 1.00 90.31 212 LEU A C 1
ATOM 1759 O O . LEU A 1 212 ? -22.023 -9.791 -1.629 1.00 90.31 212 LEU A O 1
ATOM 1763 N N . GLU A 1 213 ? -22.794 -9.175 0.378 1.00 87.19 213 GLU A N 1
ATOM 1764 C CA . GLU A 1 213 ? -23.201 -10.531 0.776 1.00 87.19 213 GLU A CA 1
ATOM 1765 C C . GLU A 1 213 ? -24.385 -11.042 -0.057 1.00 87.19 213 GLU A C 1
ATOM 1767 O O . GLU A 1 213 ? -24.368 -12.182 -0.515 1.00 87.19 213 GLU A O 1
ATOM 1772 N N . SER A 1 214 ? -25.382 -10.190 -0.315 1.00 76.75 214 SER A N 1
ATOM 1773 C CA . SER A 1 214 ? -26.569 -10.562 -1.102 1.00 76.75 214 SER A CA 1
ATOM 1774 C C . SER A 1 214 ? -26.281 -10.854 -2.577 1.00 76.75 214 SER A C 1
ATOM 1776 O O . SER A 1 214 ? -27.009 -11.636 -3.175 1.00 76.75 214 SER A O 1
ATOM 1778 N N . ASN A 1 215 ? -25.214 -10.287 -3.148 1.00 69.62 215 ASN A N 1
ATOM 1779 C CA . ASN A 1 215 ? -24.771 -10.570 -4.520 1.00 69.62 215 ASN A CA 1
ATOM 1780 C C . ASN A 1 215 ? -23.856 -11.808 -4.642 1.00 69.62 215 ASN A C 1
ATOM 1782 O O . ASN A 1 215 ? -23.468 -12.163 -5.752 1.00 69.62 215 ASN A O 1
ATOM 1786 N N . ASN A 1 216 ? -23.472 -12.437 -3.524 1.00 60.06 216 ASN A N 1
ATOM 1787 C CA . ASN A 1 216 ? -22.670 -13.669 -3.492 1.00 60.06 216 ASN A CA 1
ATOM 1788 C C . ASN A 1 216 ? -23.516 -14.935 -3.205 1.00 60.06 216 ASN A C 1
ATOM 1790 O O . ASN A 1 216 ? -22.941 -16.007 -2.998 1.00 60.06 216 ASN A O 1
ATOM 1794 N N . MET A 1 217 ? -24.852 -14.815 -3.186 1.00 40.41 217 MET A N 1
ATOM 1795 C CA . MET A 1 217 ? -25.832 -15.917 -3.220 1.00 40.41 217 MET A CA 1
ATOM 1796 C C . MET A 1 217 ? -26.459 -16.022 -4.609 1.00 40.41 217 MET A C 1
ATOM 1798 O O . MET A 1 217 ? -26.731 -17.168 -5.029 1.00 40.41 217 MET A O 1
#

Solvent-accessible surface area (backbone atoms only — not comparable to full-atom values): 12003 Å² total; per-residue (Å²): 110,82,73,52,66,77,78,50,56,72,66,62,52,49,51,52,52,50,53,51,52,52,49,48,52,51,52,42,53,52,42,52,53,50,36,54,53,49,51,49,69,44,55,88,80,46,93,53,56,71,64,54,48,52,58,47,69,72,59,81,64,89,73,88,63,89,78,87,79,91,69,60,70,74,61,51,52,57,49,48,55,54,45,52,55,51,41,38,53,33,27,43,50,47,14,53,46,30,46,62,48,20,79,78,74,69,48,52,68,61,14,50,50,24,20,51,52,23,36,75,74,43,65,44,49,7,50,41,34,35,50,48,16,59,70,42,53,70,45,72,84,30,49,60,18,46,52,24,22,54,51,10,66,69,27,86,43,47,39,80,67,28,60,60,53,41,49,58,49,46,60,55,38,48,56,51,43,56,51,53,58,63,44,60,80,75,60,87,86,80,84,50,72,71,57,53,52,53,48,50,46,36,51,52,51,48,53,51,49,54,57,54,55,65,74,75,110

Radius of gyration: 22.5 Å; Cα contacts (8 Å, |Δi|>4): 185; chains: 1; bounding box: 56×34×62 Å

Organism: NCBI:txid433720

Foldseek 3Di:
DVVVPVPDDPVVVVVVVVVVLVVLVVVLVVLLVVLLVLLLACVVPDPPCVLSVVSCVVNVDDDDDDDDDPDDPVVVVVVNVVSLVSNLVSLQSNLVSVVVNCVPVVDNVRSLVSLVSSCVSPVLALVSLQSNLVSCPCPQNSPSSLVSLVSLVVHNHHDPCSVVVNVVSLVVLVVVLVVVVVCVVPDDDDDDVVVVSSNVSSVVSNVVVVVVVVVVD

pLDDT: mean 83.78, std 16.24, range [33.16, 98.06]

Secondary structure (DSSP, 8-state):
-TTGGGTS-HHHHHHHHHHHHHHHHHHHHHHHHHHHHHHHHHTTT-S-HHHHHHHHHTS-------------HHHHHHHHHHHHHHHHHHHHHHHHHHHHHHHHH---HHHHHHHHHHHHH-TTB-HHHHHHHHHTTTGGGGHHHHHHHHHHHTSSB--THHHHHHHHHHHHHHHHHHHHHHHHTT--S---HHHHHHHHHHHHHHHHHHHHHHTT-

Sequence (217 aa):
FKRYRQEYDETTITEIQIMYRMHLLSIFGFYSNLLIKFVSLIKPYQNMNHFFDFIQLFNDNKCILAVNITTTTTKIENLIESLLKLIHKCLVCLGDLSRYLSEYDGCIQTAEKYYTMAVLLDPEIGMPLNQLGTLCGRSNVNCDAAFFYLLCLSTTHPFDGAKDNLQMLFERNERRFLEFNKQQTKNRNDKTSNREIRRFLVEFLHVTHQLLESNNM

InterPro domains:
  IPR011990 Tetratricopeptide-like helical domain superfamily [G3DSA:1.25.40.10] (1-177)
  IPR011990 Tetratricopeptide-like helical domain superfamily [SSF48452] (13-213)
  IPR018834 DNA/RNA-binding domain, Est1-type [PF10373] (111-214)
  IPR019458 Telomerase activating protein Est1-like, N-terminal [PF10374] (14-104)
  IPR045153 Est1/Ebs1-like [PTHR15696] (14-212)

Mean predicted aligned error: 8.54 Å